Protein AF-0000000087094455 (afdb_homodimer)

pLDDT: mean 86.81, std 10.8, range [32.72, 97.19]

Sequence (330 aa):
MASEQDQFRLVSPAINQEGKLPRKYTDEGQGAKRNLSPPLEWYNVPDGTRTLALVVEDIDAPDPSGPIVPWTCWVVIDIPPTLKGLPEGFSGKEEEAGGYYADIKEGNNDYKVPGWRGPKLPSHGHRFLFRLFALDDELNVGNKEKVLEAIEGHVLAEAELMTKFMASEQDQFRLVSPAINQEGKLPRKYTDEGQGAKRNLSPPLEWYNVPDGTRTLALVVEDIDAPDPSGPIVPWTCWVVIDIPPTLKGLPEGFSGKEEEAGGYYADIKEGNNDYKVPGWRGPKLPSHGHRFLFRLFALDDELNVGNKEKVLEAIEGHVLAEAELMTKF

InterPro domains:
  IPR005247 YbhB/YbcL/LppC-like [TIGR00481] (33-162)
  IPR005247 YbhB/YbcL/LppC-like [cd00865] (9-165)
  IPR008914 Phosphatidylethanolamine-binding protein [PF01161] (20-165)
  IPR036610 PEBP-like superfamily [G3DSA:3.90.280.10] (1-165)
  IPR036610 PEBP-like superfamily [SSF49777] (8-165)

Radius of gyration: 22.02 Å; Cα contacts (8 Å, |Δi|>4): 794; chains: 2; bounding box: 49×68×51 Å

Structure (mmCIF, N/CA/C/O backbone):
data_AF-0000000087094455-model_v1
#
loop_
_entity.id
_entity.type
_entity.pdbx_description
1 polymer 'Uncharacterized protein'
#
loop_
_atom_site.group_PDB
_atom_site.id
_atom_site.type_symbol
_atom_site.label_atom_id
_atom_site.label_alt_id
_atom_site.label_comp_id
_atom_site.label_asym_id
_atom_site.label_entity_id
_atom_site.label_seq_id
_atom_site.pdbx_PDB_ins_code
_atom_site.Cartn_x
_atom_site.Cartn_y
_atom_site.Cartn_z
_atom_site.occupancy
_atom_site.B_iso_or_equiv
_atom_site.auth_seq_id
_atom_site.auth_comp_id
_atom_site.auth_asym_id
_atom_site.auth_atom_id
_atom_site.pdbx_PDB_model_num
ATOM 1 N N . MET A 1 1 ? -10.07 -35.781 7.707 1 32.72 1 MET A N 1
ATOM 2 C CA . MET A 1 1 ? -9.172 -35.375 6.633 1 32.72 1 MET A CA 1
ATOM 3 C C . MET A 1 1 ? -9.938 -34.656 5.531 1 32.72 1 MET A C 1
ATOM 5 O O . MET A 1 1 ? -10.906 -35.188 4.988 1 32.72 1 MET A O 1
ATOM 9 N N . ALA A 1 2 ? -10.078 -33.312 5.578 1 48.75 2 ALA A N 1
ATOM 10 C CA . ALA A 1 2 ? -10.953 -32.719 4.574 1 48.75 2 ALA A CA 1
ATOM 11 C C . ALA A 1 2 ? -10.758 -33.375 3.215 1 48.75 2 ALA A C 1
ATOM 13 O O . ALA A 1 2 ? -9.633 -33.688 2.824 1 48.75 2 ALA A O 1
ATOM 14 N N . SER A 1 3 ? -11.672 -33.938 2.641 1 55.56 3 SER A N 1
ATOM 15 C CA . SER A 1 3 ? -11.57 -34.562 1.322 1 55.56 3 SER A CA 1
ATOM 16 C C . SER A 1 3 ? -10.883 -33.625 0.326 1 55.56 3 SER A C 1
ATOM 18 O O . SER A 1 3 ? -10.875 -32.406 0.511 1 55.56 3 SER A O 1
ATOM 20 N N . GLU A 1 4 ? -9.805 -34.156 -0.487 1 61.28 4 GLU A N 1
ATOM 21 C CA . GLU A 1 4 ? -9.141 -33.406 -1.556 1 61.28 4 GLU A CA 1
ATOM 22 C C . GLU A 1 4 ? -10.078 -32.375 -2.182 1 61.28 4 GLU A C 1
ATOM 24 O O . GLU A 1 4 ? -9.641 -31.297 -2.598 1 61.28 4 GLU A O 1
ATOM 29 N N . GLN A 1 5 ? -11.398 -32.719 -2.086 1 72.06 5 GLN A N 1
ATOM 30 C CA . GLN A 1 5 ? -12.398 -31.859 -2.709 1 72.06 5 GLN A CA 1
ATOM 31 C C . GLN A 1 5 ? -12.664 -30.625 -1.858 1 72.06 5 GLN A C 1
ATOM 33 O O . GLN A 1 5 ? -13.125 -29.594 -2.369 1 72.06 5 GLN A O 1
ATOM 38 N N . ASP A 1 6 ? -12.25 -30.672 -0.708 1 84.44 6 ASP A N 1
ATOM 39 C CA . ASP A 1 6 ? -12.57 -29.578 0.205 1 84.44 6 ASP A CA 1
ATOM 40 C C . ASP A 1 6 ? -11.328 -28.766 0.539 1 84.44 6 ASP A C 1
ATOM 42 O O . ASP A 1 6 ? -11.375 -27.875 1.399 1 84.44 6 ASP A O 1
ATOM 46 N N . GLN A 1 7 ? -10.266 -29.078 -0.228 1 89.44 7 GLN A N 1
ATOM 47 C CA . GLN A 1 7 ? -9.008 -28.391 0.086 1 89.44 7 GLN A CA 1
ATOM 48 C C . GLN A 1 7 ? -8.938 -27.031 -0.584 1 89.44 7 GLN A C 1
ATOM 50 O O . GLN A 1 7 ? -9.375 -26.859 -1.729 1 89.44 7 GLN A O 1
ATOM 55 N N . PHE A 1 8 ? -8.539 -26.047 0.224 1 94.88 8 PHE A N 1
ATOM 56 C CA . PHE A 1 8 ? -8.227 -24.75 -0.364 1 94.88 8 PHE A CA 1
ATOM 57 C C . PHE A 1 8 ? -7.211 -24.906 -1.493 1 94.88 8 PHE A C 1
ATOM 59 O O . PHE A 1 8 ? -6.098 -25.391 -1.277 1 94.88 8 PHE A O 1
ATOM 66 N N . ARG A 1 9 ? -7.652 -24.484 -2.811 1 94.38 9 ARG A N 1
ATOM 67 C CA . ARG A 1 9 ? -6.844 -24.766 -3.992 1 94.38 9 ARG A CA 1
ATOM 68 C C . ARG A 1 9 ? -6.668 -23.516 -4.844 1 94.38 9 ARG A C 1
ATOM 70 O O . ARG A 1 9 ? -7.59 -22.688 -4.957 1 94.38 9 ARG A O 1
ATOM 77 N N . LEU A 1 10 ? -5.496 -23.406 -5.352 1 95.38 10 LEU A N 1
ATOM 78 C CA . LEU A 1 10 ? -5.148 -22.359 -6.312 1 95.38 10 LEU A CA 1
ATOM 79 C C . LEU A 1 10 ? -4.773 -22.969 -7.66 1 95.38 10 LEU A C 1
ATOM 81 O O . LEU A 1 10 ? -3.943 -23.891 -7.723 1 95.38 10 LEU A O 1
ATOM 85 N N . VAL A 1 11 ? -5.441 -22.453 -8.758 1 94.38 11 VAL A N 1
ATOM 86 C CA . VAL A 1 11 ? -5.156 -22.953 -10.102 1 94.38 11 VAL A CA 1
ATOM 87 C C . VAL A 1 11 ? -5.121 -21.781 -11.086 1 94.38 11 VAL A C 1
ATOM 89 O O . VAL A 1 11 ? -5.496 -20.656 -10.742 1 94.38 11 VAL A O 1
ATOM 92 N N . SER A 1 12 ? -4.609 -22.078 -12.227 1 96.12 12 SER A N 1
ATOM 93 C CA . SER A 1 12 ? -4.676 -21.156 -13.352 1 96.12 12 SER A CA 1
ATOM 94 C C . SER A 1 12 ? -5.105 -21.875 -14.625 1 96.12 12 SER A C 1
ATOM 96 O O . SER A 1 12 ? -4.488 -22.859 -15.023 1 96.12 12 SER A O 1
ATOM 98 N N . PRO A 1 13 ? -6.16 -21.375 -15.273 1 94.44 13 PRO A N 1
ATOM 99 C CA . PRO A 1 13 ? -6.609 -22.016 -16.516 1 94.44 13 PRO A CA 1
ATOM 100 C C . PRO A 1 13 ? -5.57 -21.938 -17.625 1 94.44 13 PRO A C 1
ATOM 102 O O . PRO A 1 13 ? -5.641 -22.703 -18.594 1 94.44 13 PRO A O 1
ATOM 105 N N . ALA A 1 14 ? -4.652 -21 -17.516 1 93.56 14 ALA A N 1
ATOM 106 C CA . ALA A 1 14 ? -3.646 -20.828 -18.562 1 93.56 14 ALA A CA 1
ATOM 107 C C . ALA A 1 14 ? -2.459 -21.75 -18.344 1 93.56 14 ALA A C 1
ATOM 109 O O . ALA A 1 14 ? -1.588 -21.875 -19.203 1 93.56 14 ALA A O 1
ATOM 110 N N . ILE A 1 15 ? -2.377 -22.266 -17.156 1 89.38 15 ILE A N 1
ATOM 111 C CA . ILE A 1 15 ? -1.314 -23.203 -16.828 1 89.38 15 ILE A CA 1
ATOM 112 C C . ILE A 1 15 ? -1.853 -24.641 -16.891 1 89.38 15 ILE A C 1
ATOM 114 O O . ILE A 1 15 ? -2.738 -25 -16.125 1 89.38 15 ILE A O 1
ATOM 118 N N . ASN A 1 16 ? -1.414 -25.391 -17.812 1 80.44 16 ASN A N 1
ATOM 119 C CA . ASN A 1 16 ? -1.96 -26.719 -18.062 1 80.44 16 ASN A CA 1
ATOM 120 C C . ASN A 1 16 ? -1.303 -27.766 -17.156 1 80.44 16 ASN A C 1
ATOM 122 O O . ASN A 1 16 ? -0.637 -27.422 -16.188 1 80.44 16 ASN A O 1
ATOM 126 N N . GLN A 1 17 ? -1.522 -29.047 -17.516 1 81.44 17 GLN A N 1
ATOM 127 C CA . GLN A 1 17 ? -1.054 -30.156 -16.703 1 81.44 17 GLN A CA 1
ATOM 128 C C . GLN A 1 17 ? 0.471 -30.219 -16.672 1 81.44 17 GLN A C 1
ATOM 130 O O . GLN A 1 17 ? 1.057 -30.781 -15.75 1 81.44 17 GLN A O 1
ATOM 135 N N . GLU A 1 18 ? 1.037 -29.5 -17.688 1 87.44 18 GLU A N 1
ATOM 136 C CA . GLU A 1 18 ? 2.496 -29.484 -17.734 1 87.44 18 GLU A CA 1
ATOM 137 C C . GLU A 1 18 ? 3.076 -28.438 -16.797 1 87.44 18 GLU A C 1
ATOM 139 O O . GLU A 1 18 ? 4.281 -28.422 -16.547 1 87.44 18 GLU A O 1
ATOM 144 N N . GLY A 1 19 ? 2.277 -27.625 -16.344 1 90.94 19 GLY A N 1
ATOM 145 C CA . GLY A 1 19 ? 2.693 -26.625 -15.367 1 90.94 19 GLY A CA 1
ATOM 146 C C . GLY A 1 19 ? 3.557 -25.531 -15.969 1 90.94 19 GLY A C 1
ATOM 147 O O . GLY A 1 19 ? 4.344 -24.906 -15.258 1 90.94 19 GLY A O 1
ATOM 148 N N . LYS A 1 20 ? 3.461 -25.359 -17.281 1 92.44 20 LYS A N 1
ATOM 149 C CA . LYS A 1 20 ? 4.305 -24.375 -17.953 1 92.44 20 LYS A CA 1
ATOM 150 C C . LYS A 1 20 ? 3.678 -22.984 -17.891 1 92.44 20 LYS A C 1
ATOM 152 O O . LYS A 1 20 ? 2.484 -22.812 -18.156 1 92.44 20 LYS A O 1
ATOM 157 N N . LEU A 1 21 ? 4.477 -22.047 -17.562 1 93.81 21 LEU A N 1
ATOM 158 C CA . LEU A 1 21 ? 4.059 -20.656 -17.609 1 93.81 21 LEU A CA 1
ATOM 159 C C . LEU A 1 21 ? 4.219 -20.078 -19.016 1 93.81 21 LEU A C 1
ATOM 161 O O . LEU A 1 21 ? 5.336 -20.016 -19.531 1 93.81 21 LEU A O 1
ATOM 165 N N . PRO A 1 22 ? 3.164 -19.703 -19.625 1 94 22 PRO A N 1
ATOM 166 C CA . PRO A 1 22 ? 3.27 -19.156 -20.969 1 94 22 PRO A CA 1
ATOM 167 C C . PRO A 1 22 ? 4.141 -17.906 -21.031 1 94 22 PRO A C 1
ATOM 169 O O . PRO A 1 22 ? 4.145 -17.109 -20.094 1 94 22 PRO A O 1
ATOM 172 N N . ARG A 1 23 ? 4.727 -17.703 -22.156 1 93.31 23 ARG A N 1
ATOM 173 C CA . ARG A 1 23 ? 5.672 -16.609 -22.406 1 93.31 23 ARG A CA 1
ATOM 174 C C . ARG A 1 23 ? 5.004 -15.25 -22.234 1 93.31 23 ARG A C 1
ATOM 176 O O . ARG A 1 23 ? 5.633 -14.297 -21.766 1 93.31 23 ARG A O 1
ATOM 183 N N . LYS A 1 24 ? 3.756 -15.125 -22.562 1 94.88 24 LYS A N 1
ATOM 184 C CA . LYS A 1 24 ? 3.045 -13.852 -22.516 1 94.88 24 LYS A CA 1
ATOM 185 C C . LYS A 1 24 ? 2.951 -13.312 -21.094 1 94.88 24 LYS A C 1
ATOM 187 O O . LYS A 1 24 ? 2.676 -12.133 -20.891 1 94.88 24 LYS A O 1
ATOM 192 N N . TYR A 1 25 ? 3.207 -14.141 -20.062 1 95.75 25 TYR A N 1
ATOM 193 C CA . TYR A 1 25 ? 3.145 -13.703 -18.672 1 95.75 25 TYR A CA 1
ATOM 194 C C . TYR A 1 25 ? 4.512 -13.25 -18.172 1 95.75 25 TYR A C 1
ATOM 196 O O . TYR A 1 25 ? 4.699 -13.008 -16.984 1 95.75 25 TYR A O 1
ATOM 204 N N . THR A 1 26 ? 5.488 -13.18 -19.156 1 93.38 26 THR A N 1
ATOM 205 C CA . THR A 1 26 ? 6.832 -12.711 -18.844 1 93.38 26 THR A CA 1
ATOM 206 C C . THR A 1 26 ? 7.246 -11.578 -19.766 1 93.38 26 THR A C 1
ATOM 208 O O . THR A 1 26 ? 6.516 -11.234 -20.703 1 93.38 26 THR A O 1
ATOM 211 N N . ASP A 1 27 ? 8.406 -11.031 -19.469 1 91.81 27 ASP A N 1
ATOM 212 C CA . ASP A 1 27 ? 8.969 -9.969 -20.297 1 91.81 27 ASP A CA 1
ATOM 213 C C . ASP A 1 27 ? 9.383 -10.5 -21.656 1 91.81 27 ASP A C 1
ATOM 215 O O . ASP A 1 27 ? 9.758 -9.727 -22.547 1 91.81 27 ASP A O 1
ATOM 219 N N . GLU A 1 28 ? 9.273 -11.734 -21.781 1 90.75 28 GLU A N 1
ATOM 220 C CA . GLU A 1 28 ? 9.641 -12.336 -23.062 1 90.75 28 GLU A CA 1
ATOM 221 C C . GLU A 1 28 ? 8.445 -12.422 -24 1 90.75 28 GLU A C 1
ATOM 223 O O . GLU A 1 28 ? 8.578 -12.883 -25.141 1 90.75 28 GLU A O 1
ATOM 228 N N . GLY A 1 29 ? 7.344 -12 -23.5 1 92.31 29 GLY A N 1
ATOM 229 C CA . GLY A 1 29 ? 6.191 -11.93 -24.391 1 92.31 29 GLY A CA 1
ATOM 230 C C . GLY A 1 29 ? 6.398 -10.977 -25.547 1 92.31 29 GLY A C 1
ATOM 231 O O . GLY A 1 29 ? 7.426 -10.297 -25.641 1 92.31 29 GLY A O 1
ATOM 232 N N . GLN A 1 30 ? 5.414 -11.008 -26.469 1 90.94 30 GLN A N 1
ATOM 233 C CA . GLN A 1 30 ? 5.547 -10.195 -27.672 1 90.94 30 GLN A CA 1
ATOM 234 C C . GLN A 1 30 ? 4.391 -9.203 -27.797 1 90.94 30 GLN A C 1
ATOM 236 O O . GLN A 1 30 ? 3.236 -9.555 -27.531 1 90.94 30 GLN A O 1
ATOM 241 N N . GLY A 1 31 ? 4.723 -7.973 -28.219 1 89.81 31 GLY A N 1
ATOM 242 C CA . GLY A 1 31 ? 3.715 -6.957 -28.469 1 89.81 31 GLY A CA 1
ATOM 243 C C . GLY A 1 31 ? 2.824 -6.684 -27.281 1 89.81 31 GLY A C 1
ATOM 244 O O . GLY A 1 31 ? 3.316 -6.445 -26.172 1 89.81 31 GLY A O 1
ATOM 245 N N . ALA A 1 32 ? 1.448 -6.77 -27.484 1 88.31 32 ALA A N 1
ATOM 246 C CA . ALA A 1 32 ? 0.462 -6.492 -26.438 1 88.31 32 ALA A CA 1
ATOM 247 C C . ALA A 1 32 ? 0.355 -7.66 -25.469 1 88.31 32 ALA A C 1
ATOM 249 O O . ALA A 1 32 ? -0.253 -7.531 -24.406 1 88.31 32 ALA A O 1
ATOM 250 N N . LYS A 1 33 ? 0.987 -8.711 -25.828 1 90.88 33 LYS A N 1
ATOM 251 C CA . LYS A 1 33 ? 0.959 -9.891 -24.969 1 90.88 33 LYS A CA 1
ATOM 252 C C . LYS A 1 33 ? 2.277 -10.055 -24.219 1 90.88 33 LYS A C 1
ATOM 254 O O . LYS A 1 33 ? 2.994 -11.039 -24.422 1 90.88 33 LYS A O 1
ATOM 259 N N . ARG A 1 34 ? 2.619 -9.023 -23.516 1 92.56 34 ARG A N 1
ATOM 260 C CA . ARG A 1 34 ? 3.844 -8.984 -22.719 1 92.56 34 ARG A CA 1
ATOM 261 C C . ARG A 1 34 ? 3.555 -8.562 -21.281 1 92.56 34 ARG A C 1
ATOM 263 O O . ARG A 1 34 ? 2.799 -7.617 -21.047 1 92.56 34 ARG A O 1
ATOM 270 N N . ASN A 1 35 ? 4.086 -9.375 -20.391 1 93.5 35 ASN A N 1
ATOM 271 C CA . ASN A 1 35 ? 4.027 -9.078 -18.953 1 93.5 35 ASN A CA 1
ATOM 272 C C . ASN A 1 35 ? 2.588 -9.008 -18.453 1 93.5 35 ASN A C 1
ATOM 274 O O . ASN A 1 35 ? 2.27 -8.203 -17.578 1 93.5 35 ASN A O 1
ATOM 278 N N . LEU A 1 36 ? 1.728 -9.82 -19.062 1 94.94 36 LEU A N 1
ATOM 279 C CA . LEU A 1 36 ? 0.375 -9.945 -18.531 1 94.94 36 LEU A CA 1
ATOM 280 C C . LEU A 1 36 ? 0.37 -10.766 -17.25 1 94.94 36 LEU A C 1
ATOM 282 O O . LEU A 1 36 ? 1.075 -11.773 -17.141 1 94.94 36 LEU A O 1
ATOM 286 N N . SER A 1 37 ? -0.41 -10.266 -16.281 1 96.44 37 SER A N 1
ATOM 287 C CA . SER A 1 37 ? -0.592 -11.133 -15.125 1 96.44 37 SER A CA 1
ATOM 288 C C . SER A 1 37 ? -1.429 -12.359 -15.477 1 96.44 37 SER A C 1
ATOM 290 O O . SER A 1 37 ? -2.418 -12.25 -16.203 1 96.44 37 SER A O 1
ATOM 292 N N . PRO A 1 38 ? -0.996 -13.523 -15.023 1 96.19 38 PRO A N 1
ATOM 293 C CA . PRO A 1 38 ? -1.757 -14.734 -15.344 1 96.19 38 PRO A CA 1
ATOM 294 C C . PRO A 1 38 ? -3.133 -14.758 -14.68 1 96.19 38 PRO A C 1
ATOM 296 O O . PRO A 1 38 ? -3.311 -14.195 -13.602 1 96.19 38 PRO A O 1
ATOM 299 N N . PRO A 1 39 ? -4.109 -15.398 -15.406 1 96.62 39 PRO A N 1
ATOM 300 C CA . PRO A 1 39 ? -5.379 -15.641 -14.719 1 96.62 39 PRO A CA 1
ATOM 301 C C . PRO A 1 39 ? -5.25 -16.672 -13.602 1 96.62 39 PRO A C 1
ATOM 303 O O . PRO A 1 39 ? -4.508 -17.656 -13.742 1 96.62 39 PRO A O 1
ATOM 306 N N . LEU A 1 40 ? -5.906 -16.438 -12.508 1 97.19 40 LEU A N 1
ATOM 307 C CA . LEU A 1 40 ? -5.914 -17.344 -11.359 1 97.19 40 LEU A CA 1
ATOM 308 C C . LEU A 1 40 ? -7.34 -17.625 -10.898 1 97.19 40 LEU A C 1
ATOM 310 O O . LEU A 1 40 ? -8.219 -16.766 -11.016 1 97.19 40 LEU A O 1
ATOM 314 N N . GLU A 1 41 ? -7.551 -18.844 -10.391 1 95.81 41 GLU A N 1
ATOM 315 C CA . GLU A 1 41 ? -8.789 -19.281 -9.75 1 95.81 41 GLU A CA 1
ATOM 316 C C . GLU A 1 41 ? -8.516 -20.047 -8.461 1 95.81 41 GLU A C 1
ATOM 318 O O . GLU A 1 41 ? -7.48 -20.703 -8.336 1 95.81 41 GLU A O 1
ATOM 323 N N . TRP A 1 42 ? -9.438 -19.891 -7.594 1 96.56 42 TRP A N 1
ATOM 324 C CA . TRP A 1 42 ? -9.273 -20.656 -6.363 1 96.56 42 TRP A CA 1
ATOM 325 C C . TRP A 1 42 ? -10.609 -21.234 -5.902 1 96.56 42 TRP A C 1
ATOM 327 O O . TRP A 1 42 ? -11.672 -20.734 -6.281 1 96.56 42 TRP A O 1
ATOM 337 N N . TYR A 1 43 ? -10.453 -22.219 -5.062 1 94.5 43 TYR A N 1
ATOM 338 C CA . TYR A 1 43 ? -11.617 -22.984 -4.617 1 94.5 43 TYR A CA 1
ATOM 339 C C . TYR A 1 43 ? -11.523 -23.297 -3.129 1 94.5 43 TYR A C 1
ATOM 341 O O . TYR A 1 43 ? -10.43 -23.344 -2.564 1 94.5 43 TYR A O 1
ATOM 349 N N . ASN A 1 44 ? -12.688 -23.484 -2.527 1 95.69 44 ASN A N 1
ATOM 350 C CA . ASN A 1 44 ? -12.82 -23.969 -1.157 1 95.69 44 ASN A CA 1
ATOM 351 C C . ASN A 1 44 ? -12.133 -23.031 -0.164 1 95.69 44 ASN A C 1
ATOM 353 O O . ASN A 1 44 ? -11.359 -23.484 0.683 1 95.69 44 ASN A O 1
ATOM 357 N N . VAL A 1 45 ? -12.414 -21.797 -0.271 1 95.69 45 VAL A N 1
ATOM 358 C CA . VAL A 1 45 ? -11.953 -20.828 0.71 1 95.69 45 VAL A CA 1
ATOM 359 C C . VAL A 1 45 ? -12.516 -21.172 2.088 1 95.69 45 VAL A C 1
ATOM 361 O O . VAL A 1 45 ? -13.727 -21.344 2.246 1 95.69 45 VAL A O 1
ATOM 364 N N . PRO A 1 46 ? -11.594 -21.297 3.041 1 94.69 46 PRO A N 1
ATOM 365 C CA . PRO A 1 46 ? -12.055 -21.703 4.367 1 94.69 46 PRO A CA 1
ATOM 366 C C . PRO A 1 46 ? -13.07 -20.734 4.965 1 94.69 46 PRO A C 1
ATOM 368 O O . PRO A 1 46 ? -13 -19.531 4.723 1 94.69 46 PRO A O 1
ATOM 371 N N . ASP A 1 47 ? -13.93 -21.266 5.801 1 94.69 47 ASP A N 1
ATOM 372 C CA . ASP A 1 47 ? -14.805 -20.422 6.609 1 94.69 47 ASP A CA 1
ATOM 373 C C . ASP A 1 47 ? -13.992 -19.516 7.531 1 94.69 47 ASP A C 1
ATOM 375 O O . ASP A 1 47 ? -12.969 -19.922 8.078 1 94.69 47 ASP A O 1
ATOM 379 N N . GLY A 1 48 ? -14.523 -18.375 7.707 1 95 48 GLY A N 1
ATOM 380 C CA . GLY A 1 48 ? -13.867 -17.438 8.609 1 95 48 GLY A CA 1
ATOM 381 C C . GLY A 1 48 ? -12.867 -16.547 7.91 1 95 48 GLY A C 1
ATOM 382 O O . GLY A 1 48 ? -12.336 -15.609 8.508 1 95 48 GLY A O 1
ATOM 383 N N . THR A 1 49 ? -12.594 -16.875 6.578 1 94.5 49 THR A N 1
ATOM 384 C CA . THR A 1 49 ? -11.672 -16.031 5.824 1 94.5 49 THR A CA 1
ATOM 385 C C . THR A 1 49 ? -12.227 -14.625 5.668 1 94.5 49 THR A C 1
ATOM 387 O O . THR A 1 49 ? -13.359 -14.445 5.215 1 94.5 49 THR A O 1
ATOM 390 N N . ARG A 1 50 ? -11.406 -13.617 6.023 1 92.56 50 ARG A N 1
ATOM 391 C CA . ARG A 1 50 ? -11.805 -12.219 5.863 1 92.56 50 ARG A CA 1
ATOM 392 C C . ARG A 1 50 ? -11.195 -11.617 4.602 1 92.56 50 ARG A C 1
ATOM 394 O O . ARG A 1 50 ? -11.82 -10.797 3.932 1 92.56 50 ARG A O 1
ATOM 401 N N . THR A 1 51 ? -9.969 -11.984 4.316 1 93.44 51 THR A N 1
ATOM 402 C CA . THR A 1 51 ? -9.312 -11.586 3.076 1 93.44 51 THR A CA 1
ATOM 403 C C . THR A 1 51 ? -8.383 -12.688 2.576 1 93.44 51 THR A C 1
ATOM 405 O O . THR A 1 51 ? -8.07 -13.625 3.314 1 93.44 51 THR A O 1
ATOM 408 N N . LEU A 1 52 ? -8.039 -12.641 1.29 1 94.94 52 LEU A N 1
ATOM 409 C CA . LEU A 1 52 ? -6.961 -13.445 0.724 1 94.94 52 LEU A CA 1
ATOM 410 C C . LEU A 1 52 ? -5.746 -12.578 0.402 1 94.94 52 LEU A C 1
ATOM 412 O O . LEU A 1 52 ? -5.883 -11.375 0.172 1 94.94 52 LEU A O 1
ATOM 416 N N . ALA A 1 53 ? -4.562 -13.156 0.387 1 94.88 53 ALA A N 1
ATOM 417 C CA . ALA A 1 53 ? -3.314 -12.547 -0.061 1 94.88 53 ALA A CA 1
ATOM 418 C C . ALA A 1 53 ? -2.559 -13.469 -1.011 1 94.88 53 ALA A C 1
ATOM 420 O O . ALA A 1 53 ? -2.545 -14.688 -0.823 1 94.88 53 ALA A O 1
ATOM 421 N N . LEU A 1 54 ? -1.95 -12.875 -2.047 1 95.56 54 LEU A N 1
ATOM 422 C CA . LEU A 1 54 ? -1.211 -13.602 -3.076 1 95.56 54 LEU A CA 1
ATOM 423 C C . LEU A 1 54 ? 0.237 -13.133 -3.139 1 95.56 54 LEU A C 1
ATOM 425 O O . LEU A 1 54 ? 0.503 -11.922 -3.121 1 95.56 54 LEU A O 1
ATOM 429 N N . VAL A 1 55 ? 1.177 -14.07 -3.107 1 94.56 55 VAL A N 1
ATOM 430 C CA . VAL A 1 55 ? 2.592 -13.812 -3.346 1 94.56 55 VAL A CA 1
ATOM 431 C C . VAL A 1 55 ? 3.109 -14.734 -4.445 1 94.56 55 VAL A C 1
ATOM 433 O O . VAL A 1 55 ? 2.912 -15.953 -4.391 1 94.56 55 VAL A O 1
ATOM 436 N N . VAL A 1 56 ? 3.75 -14.164 -5.465 1 95.69 56 VAL A N 1
ATOM 437 C CA . VAL A 1 56 ? 4.328 -14.938 -6.555 1 95.69 56 VAL A CA 1
ATOM 438 C C . VAL A 1 56 ? 5.828 -14.656 -6.652 1 95.69 56 VAL A C 1
ATOM 440 O O . VAL A 1 56 ? 6.242 -13.5 -6.711 1 95.69 56 VAL A O 1
ATOM 443 N N . GLU A 1 57 ? 6.625 -15.734 -6.703 1 94.5 57 GLU A N 1
ATOM 444 C CA . GLU A 1 57 ? 8.078 -15.578 -6.766 1 94.5 57 GLU A CA 1
ATOM 445 C C . GLU A 1 57 ? 8.688 -16.5 -7.82 1 94.5 57 GLU A C 1
ATOM 447 O O . GLU A 1 57 ? 8.234 -17.625 -8.008 1 94.5 57 GLU A O 1
ATOM 452 N N . ASP A 1 58 ? 9.641 -15.945 -8.547 1 92.88 58 ASP A N 1
ATOM 453 C CA . ASP A 1 58 ? 10.641 -16.812 -9.18 1 92.88 58 ASP A CA 1
ATOM 454 C C . ASP A 1 58 ? 11.625 -17.344 -8.141 1 92.88 58 ASP A C 1
ATOM 456 O O . ASP A 1 58 ? 12.508 -16.625 -7.68 1 92.88 58 ASP A O 1
ATOM 460 N N . ILE A 1 59 ? 11.484 -18.625 -7.75 1 90.19 59 ILE A N 1
ATOM 461 C CA . ILE A 1 59 ? 12.227 -19.141 -6.605 1 90.19 59 ILE A CA 1
ATOM 462 C C . ILE A 1 59 ? 13.578 -19.688 -7.062 1 90.19 59 ILE A C 1
ATOM 464 O O . ILE A 1 59 ? 14.359 -20.188 -6.254 1 90.19 59 ILE A O 1
ATOM 468 N N . ASP A 1 60 ? 13.859 -19.5 -8.375 1 88.5 60 ASP A N 1
ATOM 469 C CA . ASP A 1 60 ? 15.141 -19.969 -8.898 1 88.5 60 ASP A CA 1
ATOM 470 C C . ASP A 1 60 ? 16.016 -18.781 -9.328 1 88.5 60 ASP A C 1
ATOM 472 O O . ASP A 1 60 ? 17.078 -18.984 -9.922 1 88.5 60 ASP A O 1
ATOM 476 N N . ALA A 1 61 ? 15.523 -17.641 -9.109 1 86 61 ALA A N 1
ATOM 477 C CA . ALA A 1 61 ? 16.312 -16.453 -9.461 1 86 61 ALA A CA 1
ATOM 478 C C . ALA A 1 61 ? 17.562 -16.359 -8.602 1 86 61 ALA A C 1
ATOM 480 O O . ALA A 1 61 ? 17.562 -16.781 -7.441 1 86 61 ALA A O 1
ATOM 481 N N . PRO A 1 62 ? 18.453 -15.672 -9.008 1 76.81 62 PRO A N 1
ATOM 482 C CA . PRO A 1 62 ? 18.656 -15.023 -10.305 1 76.81 62 PRO A CA 1
ATOM 483 C C . PRO A 1 62 ? 19.172 -15.992 -11.375 1 76.81 62 PRO A C 1
ATOM 485 O O . PRO A 1 62 ? 19.109 -15.68 -12.57 1 76.81 62 PRO A O 1
ATOM 488 N N . ASP A 1 63 ? 19.078 -17.188 -11.305 1 68.88 63 ASP A N 1
ATOM 489 C CA . ASP A 1 63 ? 19.656 -18.234 -12.141 1 68.88 63 ASP A CA 1
ATOM 490 C C . ASP A 1 63 ? 21.156 -18.328 -11.938 1 68.88 63 ASP A C 1
ATOM 492 O O . ASP A 1 63 ? 21.719 -17.672 -11.055 1 68.88 63 ASP A O 1
ATOM 496 N N . PRO A 1 64 ? 22.078 -17.891 -12.961 1 65.62 64 PRO A N 1
ATOM 497 C CA . PRO A 1 64 ? 23.297 -18.672 -13.078 1 65.62 64 PRO A CA 1
ATOM 498 C C . PRO A 1 64 ? 23.938 -18.984 -11.727 1 65.62 64 PRO A C 1
ATOM 500 O O . PRO A 1 64 ? 23.281 -19.547 -10.844 1 65.62 64 PRO A O 1
ATOM 503 N N . SER A 1 65 ? 25.125 -18.953 -11.648 1 63.91 65 SER A N 1
ATOM 504 C CA . SER A 1 65 ? 26.125 -19.469 -10.703 1 63.91 65 SER A CA 1
ATOM 505 C C . SER A 1 65 ? 26.031 -18.75 -9.359 1 63.91 65 SER A C 1
ATOM 507 O O . SER A 1 65 ? 26.781 -19.047 -8.43 1 63.91 65 SER A O 1
ATOM 509 N N . GLY A 1 66 ? 24.859 -17.953 -9.258 1 65.56 66 GLY A N 1
ATOM 510 C CA . GLY A 1 66 ? 24.922 -17.234 -7.996 1 65.56 66 GLY A CA 1
ATOM 511 C C . GLY A 1 66 ? 23.938 -17.734 -6.965 1 65.56 66 GLY A C 1
ATOM 512 O O . GLY A 1 66 ? 23.156 -18.656 -7.234 1 65.56 66 GLY A O 1
ATOM 513 N N . PRO A 1 67 ? 24.078 -17.359 -5.73 1 78.5 67 PRO A N 1
ATOM 514 C CA . PRO A 1 67 ? 23.156 -17.75 -4.66 1 78.5 67 PRO A CA 1
ATOM 515 C C . PRO A 1 67 ? 21.703 -17.438 -4.98 1 78.5 67 PRO A C 1
ATOM 517 O O . PRO A 1 67 ? 21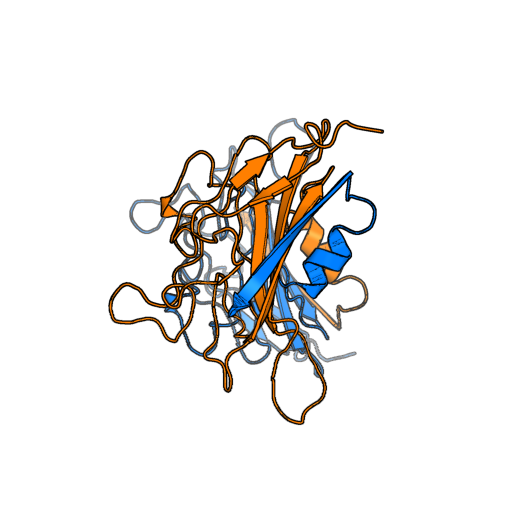.406 -16.391 -5.57 1 78.5 67 PRO A O 1
ATOM 520 N N . ILE A 1 68 ? 20.891 -18.375 -4.711 1 79.81 68 ILE A N 1
ATOM 521 C CA . ILE A 1 68 ? 19.469 -18.266 -4.973 1 79.81 68 ILE A CA 1
ATOM 522 C C . ILE A 1 68 ? 18.859 -17.203 -4.066 1 79.81 68 ILE A C 1
ATOM 524 O O . ILE A 1 68 ? 19.031 -17.234 -2.846 1 79.81 68 ILE A O 1
ATOM 528 N N . VAL A 1 69 ? 18.203 -16.156 -4.641 1 82.88 69 VAL A N 1
ATOM 529 C CA . VAL A 1 69 ? 17.391 -15.125 -3.99 1 82.88 69 VAL A CA 1
ATOM 530 C C . VAL A 1 69 ? 16.062 -14.984 -4.707 1 82.88 69 VAL A C 1
ATOM 532 O O . VAL A 1 69 ? 15.969 -14.359 -5.77 1 82.88 69 VAL A O 1
ATOM 535 N N . PRO A 1 70 ? 15.086 -15.602 -4.152 1 89.56 70 PRO A N 1
ATOM 536 C CA . PRO A 1 70 ? 13.797 -15.547 -4.848 1 89.56 70 PRO A CA 1
ATOM 537 C C . PRO A 1 70 ? 13.414 -14.125 -5.254 1 89.56 70 PRO A C 1
ATOM 539 O O . PRO A 1 70 ? 13.641 -13.18 -4.5 1 89.56 70 PRO A O 1
ATOM 542 N N . TRP A 1 71 ? 12.898 -14.062 -6.461 1 90.44 71 TRP A N 1
ATOM 543 C CA . TRP A 1 71 ? 12.5 -12.789 -7.051 1 90.44 71 TRP A CA 1
ATOM 544 C C . TRP A 1 71 ? 10.984 -12.602 -6.961 1 90.44 71 TRP A C 1
ATOM 546 O O . TRP A 1 71 ? 10.227 -13.398 -7.516 1 90.44 71 TRP A O 1
ATOM 556 N N . THR A 1 72 ? 10.539 -11.539 -6.254 1 94.19 72 THR A N 1
ATOM 557 C CA . THR A 1 72 ? 9.117 -11.281 -6.09 1 94.19 72 THR A CA 1
ATOM 558 C C . THR A 1 72 ? 8.523 -10.711 -7.375 1 94.19 72 THR A C 1
ATOM 560 O O . THR A 1 72 ? 8.945 -9.656 -7.852 1 94.19 72 THR A O 1
ATOM 563 N N . CYS A 1 73 ? 7.5 -11.438 -7.898 1 95.88 73 CYS A N 1
ATOM 564 C CA . CYS A 1 73 ? 6.867 -11.039 -9.156 1 95.88 73 CYS A CA 1
ATOM 565 C C . CYS A 1 73 ? 5.566 -10.297 -8.898 1 95.88 73 CYS A C 1
ATOM 567 O O . CYS A 1 73 ? 5.164 -9.445 -9.695 1 95.88 73 CYS A O 1
ATOM 569 N N . TRP A 1 74 ? 4.941 -10.68 -7.77 1 95.31 74 TRP A N 1
ATOM 570 C CA . TRP A 1 74 ? 3.617 -10.125 -7.504 1 95.31 74 TRP A CA 1
ATOM 571 C C . TRP A 1 74 ? 3.271 -10.219 -6.023 1 95.31 74 TRP A C 1
ATOM 573 O O . TRP A 1 74 ? 3.594 -11.219 -5.367 1 95.31 74 TRP A O 1
ATOM 583 N N . VAL A 1 75 ? 2.691 -9.211 -5.488 1 93.44 75 VAL A N 1
ATOM 584 C CA . VAL A 1 75 ? 2.08 -9.195 -4.16 1 93.44 75 VAL A CA 1
ATOM 585 C C . VAL A 1 75 ? 0.699 -8.547 -4.238 1 93.44 75 VAL A C 1
ATOM 587 O O . VAL A 1 75 ? 0.559 -7.422 -4.719 1 93.44 75 VAL A O 1
ATOM 590 N N . VAL A 1 76 ? -0.337 -9.297 -3.869 1 91.38 76 VAL A N 1
ATOM 591 C CA . VAL A 1 76 ? -1.703 -8.781 -3.85 1 91.38 76 VAL A CA 1
ATOM 592 C C . VAL A 1 76 ? -2.332 -9.047 -2.482 1 91.38 76 VAL A C 1
ATOM 594 O O . VAL A 1 76 ? -2.236 -10.148 -1.95 1 91.38 76 VAL A O 1
ATOM 597 N N . ILE A 1 77 ? -2.912 -7.977 -1.903 1 89.81 77 ILE A N 1
ATOM 598 C CA . ILE A 1 77 ? -3.498 -8.133 -0.576 1 89.81 77 ILE A CA 1
ATOM 599 C C . ILE A 1 77 ? -4.941 -7.629 -0.588 1 89.81 77 ILE A C 1
ATOM 601 O O . ILE A 1 77 ? -5.383 -7.016 -1.562 1 89.81 77 ILE A O 1
ATOM 605 N N . ASP A 1 78 ? -5.699 -8.023 0.475 1 88.31 78 ASP A N 1
ATOM 606 C CA . ASP A 1 78 ? -7.066 -7.582 0.73 1 88.31 78 ASP A CA 1
ATOM 607 C C . ASP A 1 78 ? -8 -8.023 -0.39 1 88.31 78 ASP A C 1
ATOM 609 O O . ASP A 1 78 ? -8.898 -7.27 -0.791 1 88.31 78 ASP A O 1
ATOM 613 N N . ILE A 1 79 ? -7.727 -9.188 -0.983 1 90.44 79 ILE A N 1
ATOM 614 C CA . ILE A 1 79 ? -8.648 -9.82 -1.918 1 90.44 79 ILE A CA 1
ATOM 615 C C . ILE A 1 79 ? -9.906 -10.281 -1.176 1 90.44 79 ILE A C 1
ATOM 617 O O . ILE A 1 79 ? -9.82 -11.055 -0.218 1 90.44 79 ILE A O 1
ATOM 621 N N . PRO A 1 80 ? -11.008 -9.812 -1.604 1 91.44 80 PRO A N 1
ATOM 622 C CA . PRO A 1 80 ? -12.219 -10.297 -0.948 1 91.44 80 PRO A CA 1
ATOM 623 C C . PRO A 1 80 ? -12.375 -11.812 -1.042 1 91.44 80 PRO A C 1
ATOM 625 O O . PRO A 1 80 ? -12.141 -12.398 -2.105 1 91.44 80 PRO A O 1
ATOM 628 N N . PRO A 1 81 ? -12.781 -12.461 0.055 1 93.06 81 PRO A N 1
ATOM 629 C CA . PRO A 1 81 ? -12.859 -13.922 0.048 1 93.06 81 PRO A CA 1
ATOM 630 C C . PRO A 1 81 ? -13.977 -14.453 -0.846 1 93.06 81 PRO A C 1
ATOM 632 O O . PRO A 1 81 ? -14.039 -15.656 -1.125 1 93.06 81 PRO A O 1
ATOM 635 N N . THR A 1 82 ? -14.883 -13.594 -1.29 1 93.5 82 THR A N 1
ATOM 636 C CA . THR A 1 82 ? -16 -13.992 -2.137 1 93.5 82 THR A CA 1
ATOM 637 C C . THR A 1 82 ? -15.57 -14.094 -3.598 1 93.5 82 THR A C 1
ATOM 639 O O . THR A 1 82 ? -16.281 -14.664 -4.426 1 93.5 82 THR A O 1
ATOM 642 N N . LEU A 1 83 ? -14.461 -13.484 -3.914 1 93.25 83 LEU A N 1
ATOM 643 C CA . LEU A 1 83 ? -13.945 -13.602 -5.273 1 93.25 83 LEU A CA 1
ATOM 644 C C . LEU A 1 83 ? -13.453 -15.016 -5.551 1 93.25 83 LEU A C 1
ATOM 646 O O . LEU A 1 83 ? -12.867 -15.656 -4.676 1 93.25 83 LEU A O 1
ATOM 650 N N . LYS A 1 84 ? -13.516 -15.367 -6.828 1 94.69 84 LYS A N 1
ATOM 651 C CA . LYS A 1 84 ? -13.141 -16.734 -7.176 1 94.69 84 LYS A CA 1
ATOM 652 C C . LYS A 1 84 ? -11.859 -16.75 -8.008 1 94.69 84 LYS A C 1
ATOM 654 O O . LYS A 1 84 ? -11.375 -17.828 -8.375 1 94.69 84 LYS A O 1
ATOM 659 N N . GLY A 1 85 ? -11.398 -15.594 -8.305 1 95.69 85 GLY A N 1
ATOM 660 C CA . GLY A 1 85 ? -10.188 -15.523 -9.102 1 95.69 85 GLY A CA 1
ATOM 661 C C . GLY A 1 85 ? -9.836 -14.117 -9.539 1 95.69 85 GLY A C 1
ATOM 662 O O . GLY A 1 85 ? -10.539 -13.164 -9.195 1 95.69 85 GLY A O 1
ATOM 663 N N . LEU A 1 86 ? -8.719 -13.992 -10.18 1 95 86 LEU A N 1
ATOM 664 C CA . LEU A 1 86 ? -8.266 -12.789 -10.875 1 95 86 LEU A CA 1
ATOM 665 C C . LEU A 1 86 ? -8.164 -13.039 -12.375 1 95 86 LEU A C 1
ATOM 667 O O . LEU A 1 86 ? -7.543 -14.008 -12.805 1 95 86 LEU A O 1
ATOM 671 N N . PRO A 1 87 ? -8.797 -12.18 -13.18 1 94.38 87 PRO A N 1
ATOM 672 C CA . PRO A 1 87 ? -8.727 -12.391 -14.633 1 94.38 87 PRO A CA 1
ATOM 673 C C . PRO A 1 87 ? -7.336 -12.102 -15.203 1 94.38 87 PRO A C 1
ATOM 675 O O . PRO A 1 87 ? -6.523 -11.43 -14.555 1 94.38 87 PRO A O 1
ATOM 678 N N . GLU A 1 88 ? -7.098 -12.688 -16.406 1 95.38 88 GLU A N 1
ATOM 679 C CA . GLU A 1 88 ? -5.863 -12.375 -17.125 1 95.38 88 GLU A CA 1
ATOM 680 C C . GLU A 1 88 ? -5.711 -10.867 -17.328 1 95.38 88 GLU A C 1
ATOM 682 O O . GLU A 1 88 ? -6.656 -10.188 -17.734 1 95.38 88 GLU A O 1
ATOM 687 N N . GLY A 1 89 ? -4.535 -10.375 -16.969 1 94.12 89 GLY A N 1
ATOM 688 C CA . GLY A 1 89 ? -4.27 -8.961 -17.172 1 94.12 89 GLY A CA 1
ATOM 689 C C . GLY A 1 89 ? -4.859 -8.086 -16.078 1 94.12 89 GLY A C 1
ATOM 690 O O . GLY A 1 89 ? -4.996 -6.875 -16.25 1 94.12 89 GLY A O 1
ATOM 691 N N . PHE A 1 90 ? -5.188 -8.633 -15.008 1 92.94 90 PHE A N 1
ATOM 692 C CA . PHE A 1 90 ? -5.758 -7.895 -13.891 1 92.94 90 PHE A CA 1
ATOM 693 C C . PHE A 1 90 ? -4.801 -6.809 -13.414 1 92.94 90 PHE A C 1
ATOM 695 O O . PHE A 1 90 ? -5.223 -5.699 -13.086 1 92.94 90 PHE A O 1
ATOM 702 N N . SER A 1 91 ? -3.551 -7.18 -13.266 1 92.88 91 SER A N 1
ATOM 703 C CA . SER A 1 91 ? -2.562 -6.285 -12.664 1 92.88 91 SER A CA 1
ATOM 704 C C . SER A 1 91 ? -2.578 -4.918 -13.344 1 92.88 91 SER A C 1
ATOM 706 O O . SER A 1 91 ? -2.623 -4.824 -14.57 1 92.88 91 SER A O 1
ATOM 708 N N . GLY A 1 92 ? -2.492 -3.875 -12.492 1 84.31 92 GLY A N 1
ATOM 709 C CA . GLY A 1 92 ? -2.465 -2.502 -12.977 1 84.31 92 GLY A CA 1
ATOM 710 C C . GLY A 1 92 ? -3.846 -1.945 -13.266 1 84.31 92 GLY A C 1
ATOM 711 O O . GLY A 1 92 ? -3.982 -0.785 -13.664 1 84.31 92 GLY A O 1
ATOM 712 N N . LYS A 1 93 ? -4.887 -2.658 -13.07 1 78.81 93 LYS A N 1
ATOM 713 C CA . LYS A 1 93 ? -6.23 -2.217 -13.43 1 78.81 93 LYS A CA 1
ATOM 714 C C . LYS A 1 93 ? -7.156 -2.23 -12.211 1 78.81 93 LYS A C 1
ATOM 716 O O . LYS A 1 93 ? -8.375 -2.301 -12.359 1 78.81 93 LYS A O 1
ATOM 721 N N . GLU A 1 94 ? -6.598 -2.309 -11.023 1 69.06 94 GLU A N 1
ATOM 722 C CA . GLU A 1 94 ? -7.406 -2.418 -9.812 1 69.06 94 GLU A CA 1
ATOM 723 C C . GLU A 1 94 ? -8.398 -1.263 -9.695 1 69.06 94 GLU A C 1
ATOM 725 O O . GLU A 1 94 ? -9.531 -1.449 -9.25 1 69.06 94 GLU A O 1
ATOM 730 N N . GLU A 1 95 ? -7.969 -0.057 -10.102 1 62.38 95 GLU A N 1
ATOM 731 C CA . GLU A 1 95 ? -8.828 1.115 -9.969 1 62.38 95 GLU A CA 1
ATOM 732 C C . GLU A 1 95 ? -9.984 1.062 -10.961 1 62.38 95 GLU A C 1
ATOM 734 O O . GLU A 1 95 ? -11.078 1.551 -10.672 1 62.38 95 GLU A O 1
ATOM 739 N N . GLU A 1 96 ? -9.711 0.531 -12.07 1 62.59 96 GLU A N 1
ATOM 740 C CA . GLU A 1 96 ? -10.719 0.465 -13.125 1 62.59 96 GLU A CA 1
ATOM 741 C C . GLU A 1 96 ? -11.719 -0.661 -12.859 1 62.59 96 GLU A C 1
ATOM 743 O O . GLU A 1 96 ? -12.852 -0.614 -13.336 1 62.59 96 GLU A O 1
ATOM 748 N N . ALA A 1 97 ? -11.227 -1.736 -12.227 1 59.25 97 ALA A N 1
ATOM 749 C CA . ALA A 1 97 ? -12.062 -2.926 -12.078 1 59.25 97 ALA A CA 1
ATOM 750 C C . ALA A 1 97 ? -13.242 -2.656 -11.148 1 59.25 97 ALA A C 1
ATOM 752 O O . ALA A 1 97 ? -14.305 -3.264 -11.297 1 59.25 97 ALA A O 1
ATOM 753 N N . GLY A 1 98 ? -13.164 -1.437 -10.375 1 60.66 98 GLY A N 1
ATOM 754 C CA . GLY A 1 98 ? -14.297 -1.089 -9.539 1 60.66 98 GLY A CA 1
ATOM 755 C C . GLY A 1 98 ? -14.984 -2.299 -8.938 1 60.66 98 GLY A C 1
ATOM 756 O O . GLY A 1 98 ? -14.453 -3.408 -8.969 1 60.66 98 GLY A O 1
ATOM 757 N N . GLY A 1 99 ? -16.047 -2.021 -8.094 1 67.06 99 GLY A N 1
ATOM 758 C CA . GLY A 1 99 ? -16.906 -3.072 -7.562 1 67.06 99 GLY A CA 1
ATOM 759 C C . GLY A 1 99 ? -16.188 -3.973 -6.57 1 67.06 99 GLY A C 1
ATOM 760 O O . GLY A 1 99 ? -15.578 -3.49 -5.613 1 67.06 99 GLY A O 1
ATOM 761 N N . TYR A 1 100 ? -16.172 -5.363 -7.02 1 67.06 100 TYR A N 1
ATOM 762 C CA . TYR A 1 100 ? -15.688 -6.418 -6.141 1 67.06 100 TYR A CA 1
ATOM 763 C C . TYR A 1 100 ? -14.172 -6.32 -5.965 1 67.06 100 TYR A C 1
ATOM 765 O O . TYR A 1 100 ? -13.617 -6.879 -5.02 1 67.06 100 TYR A O 1
ATOM 773 N N . TYR A 1 101 ? -13.461 -5.469 -6.809 1 74.62 101 TYR A N 1
ATOM 774 C CA . TYR A 1 101 ? -12.008 -5.438 -6.781 1 74.62 101 TYR A CA 1
ATOM 775 C C . TYR A 1 101 ? -11.5 -4.18 -6.082 1 74.62 101 TYR A C 1
ATOM 777 O O . TYR A 1 101 ? -10.297 -4 -5.906 1 74.62 101 TYR A O 1
ATOM 785 N N . ALA A 1 102 ? -12.438 -3.35 -5.629 1 72.56 102 ALA A N 1
ATOM 786 C CA . ALA A 1 102 ? -12.109 -2.004 -5.164 1 72.56 102 ALA A CA 1
ATOM 787 C C . ALA A 1 102 ? -11.195 -2.053 -3.947 1 72.56 102 ALA A C 1
ATOM 789 O O . ALA A 1 102 ? -10.352 -1.168 -3.762 1 72.56 102 ALA A O 1
ATOM 790 N N . ASP A 1 103 ? -11.234 -3.195 -3.238 1 76.19 103 ASP A N 1
ATOM 791 C CA . ASP A 1 103 ? -10.484 -3.244 -1.986 1 76.19 103 ASP A CA 1
ATOM 792 C C . ASP A 1 103 ? -9.109 -3.879 -2.193 1 76.19 103 ASP A C 1
ATOM 794 O O . ASP A 1 103 ? -8.258 -3.838 -1.303 1 76.19 103 ASP A O 1
ATOM 798 N N . ILE A 1 104 ? -8.922 -4.387 -3.393 1 85.44 104 ILE A N 1
ATOM 799 C CA . ILE A 1 104 ? -7.691 -5.117 -3.67 1 85.44 104 ILE A CA 1
ATOM 800 C C . ILE A 1 104 ? -6.531 -4.137 -3.83 1 85.44 104 ILE A C 1
ATOM 802 O O . ILE A 1 104 ? -6.684 -3.086 -4.461 1 85.44 104 ILE A O 1
ATOM 806 N N . LYS A 1 105 ? -5.426 -4.492 -3.242 1 84.19 105 LYS A N 1
ATOM 807 C CA . LYS A 1 105 ? -4.219 -3.68 -3.381 1 84.19 105 LYS A CA 1
ATOM 808 C C . LYS A 1 105 ? -3.045 -4.516 -3.883 1 84.19 105 LYS A C 1
ATOM 810 O O . LYS A 1 105 ? -2.85 -5.648 -3.441 1 84.19 105 LYS A O 1
ATOM 815 N N . GLU A 1 106 ? -2.379 -3.926 -4.797 1 87.69 106 GLU A N 1
ATOM 816 C CA . GLU A 1 106 ? -1.132 -4.539 -5.242 1 87.69 106 GLU A CA 1
ATOM 817 C C . GLU A 1 106 ? 0.07 -3.934 -4.523 1 87.69 106 GLU A C 1
ATOM 819 O O . GLU A 1 106 ? 0.177 -2.711 -4.406 1 87.69 106 GLU A O 1
ATOM 824 N N . GLY A 1 107 ? 0.889 -4.809 -3.99 1 84.38 107 GLY A N 1
ATOM 825 C CA . GLY A 1 107 ? 2.148 -4.383 -3.402 1 84.38 107 GLY A CA 1
ATOM 826 C C . GLY A 1 107 ? 3.287 -4.328 -4.402 1 84.38 107 GLY A C 1
ATOM 827 O O . GLY A 1 107 ? 3.09 -4.602 -5.59 1 84.38 107 GLY A O 1
ATOM 828 N N . ASN A 1 108 ? 4.484 -3.979 -3.908 1 83.62 108 ASN A N 1
ATOM 829 C CA . ASN A 1 108 ? 5.648 -3.854 -4.777 1 83.62 108 ASN A CA 1
ATOM 830 C C . ASN A 1 108 ? 6.238 -5.219 -5.121 1 83.62 108 ASN A C 1
ATOM 832 O O . ASN A 1 108 ? 6.355 -6.086 -4.254 1 83.62 108 ASN A O 1
ATOM 836 N N . ASN A 1 109 ? 6.625 -5.355 -6.391 1 88.44 109 ASN A N 1
ATOM 837 C CA . ASN A 1 109 ? 7.512 -6.438 -6.801 1 88.44 109 ASN A CA 1
ATOM 838 C C . ASN A 1 109 ? 8.977 -6.062 -6.613 1 88.44 109 ASN A C 1
ATOM 840 O O . ASN A 1 109 ? 9.289 -5.035 -6.012 1 88.44 109 ASN A O 1
ATOM 844 N N . ASP A 1 110 ? 9.883 -6.91 -7.078 1 88.31 110 ASP A N 1
ATOM 845 C CA . ASP A 1 110 ? 11.289 -6.672 -6.789 1 88.31 110 ASP A CA 1
ATOM 846 C C . ASP A 1 110 ? 11.891 -5.656 -7.758 1 88.31 110 ASP A C 1
ATOM 848 O O . ASP A 1 110 ? 13.047 -5.262 -7.617 1 88.31 110 ASP A O 1
ATOM 852 N N . TYR A 1 111 ? 11.109 -5.094 -8.719 1 83.06 111 TYR A N 1
ATOM 853 C CA . TYR A 1 111 ? 11.477 -3.893 -9.461 1 83.06 111 TYR A CA 1
ATOM 854 C C . TYR A 1 111 ? 11.078 -2.635 -8.695 1 83.06 111 TYR A C 1
ATOM 856 O O . TYR A 1 111 ? 11.25 -1.52 -9.195 1 83.06 111 TYR A O 1
ATOM 864 N N . LYS A 1 112 ? 10.391 -2.863 -7.598 1 77.44 112 LYS A N 1
ATOM 865 C CA . LYS A 1 112 ? 10 -1.798 -6.68 1 77.44 112 LYS A CA 1
ATOM 866 C C . LYS A 1 112 ? 8.852 -0.969 -7.254 1 77.44 112 LYS A C 1
ATOM 868 O O . LYS A 1 112 ? 8.781 0.241 -7.031 1 77.44 112 LYS A O 1
ATOM 873 N N . VAL A 1 113 ? 8.062 -1.587 -8.047 1 78.69 113 VAL A N 1
ATOM 874 C CA . VAL A 1 113 ? 6.82 -0.996 -8.539 1 78.69 113 VAL A CA 1
ATOM 875 C C . VAL A 1 113 ? 5.641 -1.909 -8.195 1 78.69 113 VAL A C 1
ATOM 877 O O . VAL A 1 113 ? 5.812 -3.121 -8.047 1 78.69 113 VAL A O 1
ATOM 880 N N . PRO A 1 114 ? 4.508 -1.352 -8.102 1 82.5 114 PRO A N 1
ATOM 881 C CA . PRO A 1 114 ? 3.354 -2.207 -7.828 1 82.5 114 PRO A CA 1
ATOM 882 C C . PRO A 1 114 ? 2.973 -3.088 -9.016 1 82.5 114 PRO A C 1
ATOM 884 O O . PRO A 1 114 ? 3.16 -2.689 -10.164 1 82.5 114 PRO A O 1
ATOM 887 N N . GLY A 1 115 ? 2.479 -4.285 -8.664 1 90.38 115 GLY A N 1
ATOM 888 C CA . GLY A 1 115 ? 1.87 -5.098 -9.703 1 90.38 115 GLY A CA 1
ATOM 889 C C . GLY A 1 115 ? 2.762 -6.23 -10.18 1 90.38 115 GLY A C 1
ATOM 890 O O . GLY A 1 115 ? 3.852 -6.438 -9.641 1 90.38 115 GLY A O 1
ATOM 891 N N . TRP A 1 116 ? 2.281 -6.957 -11.227 1 94.69 116 TRP A N 1
ATOM 892 C CA . TRP A 1 116 ? 2.922 -8.148 -11.781 1 94.69 116 TRP A CA 1
ATOM 893 C C . TRP A 1 116 ? 4.078 -7.766 -12.695 1 94.69 116 TRP A C 1
ATOM 895 O O . TRP A 1 116 ? 3.943 -6.867 -13.531 1 94.69 116 TRP A O 1
ATOM 905 N N . ARG A 1 117 ? 5.16 -8.469 -12.492 1 92.5 117 ARG A N 1
ATOM 906 C CA . ARG A 1 117 ? 6.25 -8.492 -13.461 1 92.5 117 ARG A CA 1
ATOM 907 C C . ARG A 1 117 ? 6.871 -9.883 -13.555 1 92.5 117 ARG A C 1
ATOM 909 O O . ARG A 1 117 ? 7.367 -10.414 -12.562 1 92.5 117 ARG A O 1
ATOM 916 N N . GLY A 1 118 ? 6.742 -10.523 -14.766 1 92.25 118 GLY A N 1
ATOM 917 C CA . GLY A 1 118 ? 7.496 -11.727 -15.07 1 92.25 118 GLY A CA 1
ATOM 918 C C . GLY A 1 118 ? 8.82 -11.445 -15.75 1 92.25 118 GLY A C 1
ATOM 919 O O . GLY A 1 118 ? 8.859 -11.078 -16.922 1 92.25 118 GLY A O 1
ATOM 920 N N . PRO A 1 119 ? 9.859 -11.594 -15.031 1 85.31 119 PRO A N 1
ATOM 921 C CA . PRO A 1 119 ? 11.141 -11.141 -15.57 1 85.31 119 PRO A CA 1
ATOM 922 C C . PRO A 1 119 ? 11.609 -11.977 -16.766 1 85.31 119 PRO A C 1
ATOM 924 O O . PRO A 1 119 ? 11.148 -13.109 -16.938 1 85.31 119 PRO A O 1
ATOM 927 N N . LYS A 1 120 ? 12.453 -11.227 -17.531 1 84.25 120 LYS A N 1
ATOM 928 C CA . LYS A 1 120 ? 13.211 -12 -18.516 1 84.25 120 LYS A CA 1
ATOM 929 C C . LYS A 1 120 ? 14.25 -12.883 -1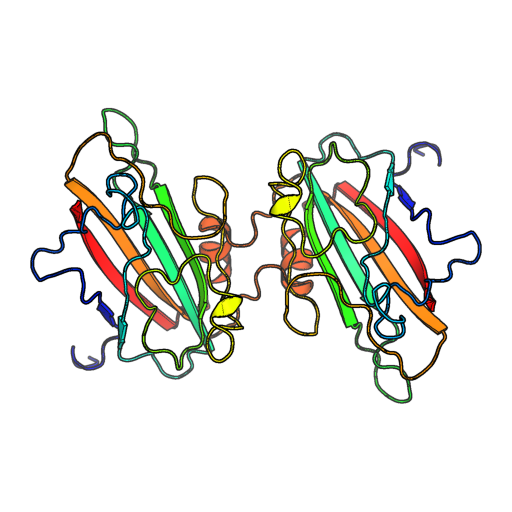7.844 1 84.25 120 LYS A C 1
ATOM 931 O O . LYS A 1 120 ? 15.031 -12.414 -17.016 1 84.25 120 LYS A O 1
ATOM 936 N N . LEU A 1 121 ? 14.219 -14.094 -18.188 1 82.38 121 LEU A N 1
ATOM 937 C CA . LEU A 1 121 ? 15.094 -15.039 -17.5 1 82.38 121 LEU A CA 1
ATOM 938 C C . LEU A 1 121 ? 16.344 -15.328 -18.344 1 82.38 121 LEU A C 1
ATOM 940 O O . LEU A 1 121 ? 16.266 -15.406 -19.562 1 82.38 121 LEU A O 1
ATOM 944 N N . PRO A 1 122 ? 17.422 -15.375 -17.656 1 79.94 122 PRO A N 1
ATOM 945 C CA . PRO A 1 122 ? 18.625 -15.758 -18.375 1 79.94 122 PRO A CA 1
ATOM 946 C C . PRO A 1 122 ? 18.547 -17.172 -18.969 1 79.94 122 PRO A C 1
ATOM 948 O O . PRO A 1 122 ? 19.125 -17.422 -20.031 1 79.94 122 PRO A O 1
ATOM 951 N N . SER A 1 123 ? 17.906 -18.047 -18.312 1 81.81 123 SER A N 1
ATOM 952 C CA . SER A 1 123 ? 17.672 -19.406 -18.781 1 81.81 123 SER A CA 1
ATOM 953 C C . SER A 1 123 ? 16.234 -19.844 -18.531 1 81.81 123 SER A C 1
ATOM 955 O O . SER A 1 123 ? 15.531 -19.25 -17.719 1 81.81 123 SER A O 1
ATOM 957 N N . HIS A 1 124 ? 15.867 -20.844 -19.281 1 85.12 124 HIS A N 1
ATOM 958 C CA . HIS A 1 124 ? 14.531 -21.391 -19.109 1 85.12 124 HIS A CA 1
ATOM 959 C C . HIS A 1 124 ? 14.531 -22.484 -18.047 1 85.12 124 HIS A C 1
ATOM 961 O O . HIS A 1 124 ? 15.586 -23.016 -17.688 1 85.12 124 HIS A O 1
ATOM 967 N N . GLY A 1 125 ? 13.359 -22.641 -17.438 1 88.12 125 GLY A N 1
ATOM 968 C CA . GLY A 1 125 ? 13.219 -23.688 -16.453 1 88.12 125 GLY A CA 1
ATOM 969 C C . GLY A 1 125 ? 12.961 -23.156 -15.055 1 88.12 125 GLY A C 1
ATOM 970 O O . GLY A 1 125 ? 12.797 -23.938 -14.109 1 88.12 125 GLY A O 1
ATOM 971 N N . HIS A 1 126 ? 12.891 -21.906 -14.867 1 91.56 126 HIS A N 1
ATOM 972 C CA . HIS A 1 126 ? 12.656 -21.328 -13.547 1 91.56 126 HIS A CA 1
ATOM 973 C C . HIS A 1 126 ? 11.297 -21.75 -13 1 91.56 126 HIS A C 1
ATOM 975 O O . HIS A 1 126 ? 10.305 -21.766 -13.734 1 91.56 126 HIS A O 1
ATOM 981 N N . ARG A 1 127 ? 11.352 -22.062 -11.758 1 91 127 ARG A N 1
ATOM 982 C CA . ARG A 1 127 ? 10.102 -22.328 -11.062 1 91 127 ARG A CA 1
ATOM 983 C C . ARG A 1 127 ? 9.5 -21.047 -10.516 1 91 127 ARG A C 1
ATOM 985 O O . ARG A 1 127 ? 10.188 -20.234 -9.891 1 91 127 ARG A O 1
ATOM 992 N N . PHE A 1 128 ? 8.227 -20.828 -10.852 1 93.81 128 PHE A N 1
ATOM 993 C CA . PHE A 1 128 ? 7.418 -19.766 -10.273 1 93.81 128 PHE A CA 1
ATOM 994 C C . PHE A 1 128 ? 6.426 -20.328 -9.258 1 93.81 128 PHE A C 1
ATOM 996 O O . PHE A 1 128 ? 5.609 -21.188 -9.594 1 93.81 128 PHE A O 1
ATOM 1003 N N . LEU A 1 129 ? 6.562 -19.828 -8.086 1 94.06 129 LEU A N 1
ATOM 1004 C CA . LEU A 1 129 ? 5.695 -20.297 -7.012 1 94.06 129 LEU A CA 1
ATOM 1005 C C . LEU A 1 129 ? 4.637 -19.25 -6.676 1 94.06 129 LEU A C 1
ATOM 1007 O O . LEU A 1 129 ? 4.969 -18.125 -6.293 1 94.06 129 LEU A O 1
ATOM 1011 N N . PHE A 1 130 ? 3.33 -19.625 -6.906 1 95.75 130 PHE A N 1
ATOM 1012 C CA . PHE A 1 130 ? 2.178 -18.844 -6.473 1 95.75 130 PHE A CA 1
ATOM 1013 C C . PHE A 1 130 ? 1.674 -19.328 -5.121 1 95.75 130 PHE A C 1
ATOM 1015 O O . PHE A 1 130 ? 1.378 -20.516 -4.953 1 95.75 130 PHE A O 1
ATOM 1022 N N . ARG A 1 131 ? 1.628 -18.406 -4.172 1 96.12 131 ARG A N 1
ATOM 1023 C CA . ARG A 1 131 ? 1.073 -18.734 -2.861 1 96.12 131 ARG A CA 1
ATOM 1024 C C . ARG A 1 131 ? -0.115 -17.828 -2.533 1 96.12 131 ARG A C 1
ATOM 1026 O O . ARG A 1 131 ? 0.001 -16.609 -2.559 1 96.12 131 ARG A O 1
ATOM 1033 N N . LEU A 1 132 ? -1.239 -18.5 -2.291 1 96.25 132 LEU A N 1
ATOM 1034 C CA . LEU A 1 132 ? -2.463 -17.812 -1.881 1 96.25 132 LEU A CA 1
ATOM 1035 C C . LEU A 1 132 ? -2.793 -18.125 -0.424 1 96.25 132 LEU A C 1
ATOM 1037 O O . LEU A 1 132 ? -2.867 -19.297 -0.034 1 96.25 132 LEU A O 1
ATOM 1041 N N . PHE A 1 133 ? -2.969 -17.109 0.349 1 94.25 133 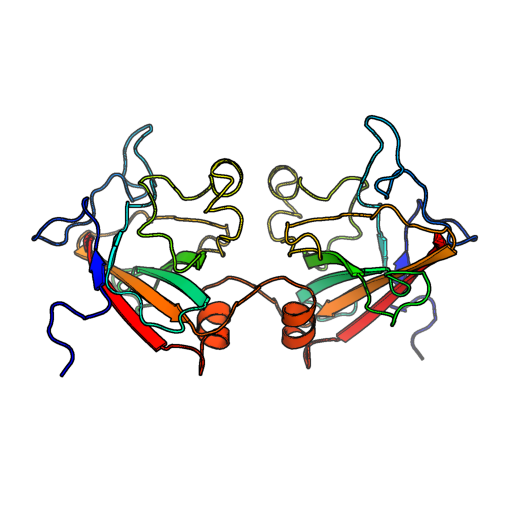PHE A N 1
ATOM 1042 C CA . PHE A 1 133 ? -3.248 -17.234 1.773 1 94.25 133 PHE A CA 1
ATOM 1043 C C . PHE A 1 133 ? -4.68 -16.812 2.088 1 94.25 133 PHE A C 1
ATOM 1045 O O . PHE A 1 133 ? -5.117 -15.742 1.677 1 94.25 133 PHE A O 1
ATOM 1052 N N . ALA A 1 134 ? -5.414 -17.688 2.766 1 96.19 134 ALA A N 1
ATOM 1053 C CA . ALA A 1 134 ? -6.676 -17.312 3.396 1 96.19 134 ALA A CA 1
ATOM 1054 C C . ALA A 1 134 ? -6.441 -16.766 4.801 1 96.19 134 ALA A C 1
ATOM 1056 O O . ALA A 1 134 ? -5.848 -17.438 5.648 1 96.19 134 ALA A O 1
ATOM 1057 N N . LEU A 1 135 ? -6.902 -15.547 5.039 1 93.38 135 LEU A N 1
ATOM 1058 C CA . LEU A 1 135 ? -6.539 -14.852 6.27 1 93.38 135 LEU A CA 1
ATOM 1059 C C . LEU A 1 135 ? -7.777 -14.531 7.102 1 93.38 135 LEU A C 1
ATOM 1061 O O . LEU A 1 135 ? -8.82 -14.164 6.555 1 93.38 135 LEU A O 1
ATOM 1065 N N . ASP A 1 136 ? -7.68 -14.594 8.422 1 93.44 136 ASP A N 1
ATOM 1066 C CA . ASP A 1 136 ? -8.773 -14.234 9.32 1 93.44 136 ASP A CA 1
ATOM 1067 C C . ASP A 1 136 ? -8.711 -12.75 9.688 1 93.44 136 ASP A C 1
ATOM 1069 O O . ASP A 1 136 ? -9.258 -12.344 10.711 1 93.44 136 ASP A O 1
ATOM 1073 N N . ASP A 1 137 ? -7.918 -11.977 8.836 1 85.12 137 ASP A N 1
ATOM 1074 C CA . ASP A 1 137 ? -7.723 -10.547 9.086 1 85.12 137 ASP A CA 1
ATOM 1075 C C . ASP A 1 137 ? -7.59 -9.781 7.77 1 85.12 137 ASP A C 1
ATOM 1077 O O . ASP A 1 137 ? -7.398 -10.375 6.711 1 85.12 137 ASP A O 1
ATOM 1081 N N . GLU A 1 138 ? -7.812 -8.445 7.949 1 83.5 138 GLU A N 1
ATOM 1082 C CA . GLU A 1 138 ? -7.465 -7.527 6.871 1 83.5 138 GLU A CA 1
ATOM 1083 C C . GLU A 1 138 ? -6.066 -6.945 7.07 1 83.5 138 GLU A C 1
ATOM 1085 O O . GLU A 1 138 ? -5.676 -6.633 8.195 1 83.5 138 GLU A O 1
ATOM 1090 N N . LEU A 1 139 ? -5.316 -6.973 6.023 1 77.25 139 LEU A N 1
ATOM 1091 C CA . LEU A 1 139 ? -3.947 -6.496 6.191 1 77.25 139 LEU A CA 1
ATOM 1092 C C . LEU A 1 139 ? -3.902 -4.973 6.215 1 77.25 139 LEU A C 1
ATOM 1094 O O . LEU A 1 139 ? -3.133 -4.383 6.973 1 77.25 139 LEU A O 1
ATOM 1098 N N . ASN A 1 140 ? -4.797 -4.316 5.496 1 69.62 140 ASN A N 1
ATOM 1099 C CA . ASN A 1 140 ? -4.914 -2.865 5.453 1 69.62 140 ASN A CA 1
ATOM 1100 C C . ASN A 1 140 ? -3.545 -2.193 5.426 1 69.62 140 ASN A C 1
ATOM 1102 O O . ASN A 1 140 ? -3.297 -1.249 6.18 1 69.62 140 ASN A O 1
ATOM 1106 N N . VAL A 1 141 ? -2.637 -2.889 4.57 1 65.31 141 VAL A N 1
ATOM 1107 C CA . VAL A 1 141 ? -1.261 -2.404 4.535 1 65.31 141 VAL A CA 1
ATOM 1108 C C . VAL A 1 141 ? -1.226 -0.987 3.969 1 65.31 141 VAL A C 1
ATOM 1110 O O . VAL A 1 141 ? -1.97 -0.664 3.041 1 65.31 141 VAL A O 1
ATOM 1113 N N . GLY A 1 142 ? -0.88 0.018 4.812 1 67.12 142 GLY A N 1
ATOM 1114 C CA . GLY A 1 142 ? -0.783 1.395 4.355 1 67.12 142 GLY A CA 1
ATOM 1115 C C . GLY A 1 142 ? -1.75 2.328 5.062 1 67.12 142 GLY A C 1
ATOM 1116 O O . GLY A 1 142 ? -1.688 3.545 4.883 1 67.12 142 GLY A O 1
ATOM 1117 N N . ASN A 1 143 ? -2.68 1.609 5.727 1 75.62 143 ASN A N 1
ATOM 1118 C CA . ASN A 1 143 ? -3.512 2.531 6.492 1 75.62 143 ASN A CA 1
ATOM 1119 C C . ASN A 1 143 ? -2.775 3.066 7.715 1 75.62 143 ASN A C 1
ATOM 1121 O O . ASN A 1 143 ? -1.652 2.648 8 1 75.62 143 ASN A O 1
ATOM 1125 N N . LYS A 1 144 ? -3.434 4.051 8.367 1 84.75 144 LYS A N 1
ATOM 1126 C CA . LYS A 1 144 ? -2.818 4.785 9.477 1 84.75 144 LYS A CA 1
ATOM 1127 C C . LYS A 1 144 ? -2.359 3.838 10.578 1 84.75 144 LYS A C 1
ATOM 1129 O O . LYS A 1 144 ? -1.212 3.906 11.023 1 84.75 144 LYS A O 1
ATOM 1134 N N . GLU A 1 145 ? -3.248 2.891 10.969 1 82.94 145 GLU A N 1
ATOM 1135 C CA . GLU A 1 145 ? -2.945 2.002 12.086 1 82.94 145 GLU A CA 1
ATOM 1136 C C . GLU A 1 145 ? -1.719 1.143 11.789 1 82.94 145 GLU A C 1
ATOM 1138 O O . GLU A 1 145 ? -0.822 1.024 12.625 1 82.94 14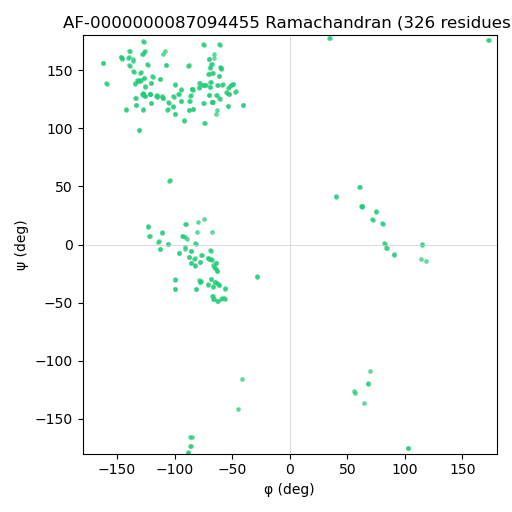5 GLU A O 1
ATOM 1143 N N . LYS A 1 146 ? -1.696 0.553 10.664 1 78.81 146 LYS A N 1
ATOM 1144 C CA . LYS A 1 146 ? -0.585 -0.32 10.289 1 78.81 146 LYS A CA 1
ATOM 1145 C C . LYS A 1 146 ? 0.706 0.474 10.125 1 78.81 146 LYS A C 1
ATOM 1147 O O . LYS A 1 146 ? 1.785 -0.001 10.484 1 78.81 146 LYS A O 1
ATOM 1152 N N . VAL A 1 147 ? 0.64 1.662 9.609 1 83.06 147 VAL A N 1
ATOM 1153 C CA . VAL A 1 147 ? 1.812 2.518 9.453 1 83.06 147 VAL A CA 1
ATOM 1154 C C . VAL A 1 147 ? 2.35 2.91 10.828 1 83.06 147 VAL A C 1
ATOM 1156 O O . VAL A 1 147 ? 3.555 2.824 11.078 1 83.06 147 VAL A O 1
ATOM 1159 N N . LEU A 1 148 ? 1.444 3.35 11.758 1 87 148 LEU A N 1
ATOM 1160 C CA . LEU A 1 148 ? 1.884 3.777 13.078 1 87 148 LEU A CA 1
ATOM 1161 C C . LEU A 1 148 ? 2.484 2.609 13.859 1 87 148 LEU A C 1
ATOM 1163 O O . LEU A 1 148 ? 3.428 2.793 14.633 1 87 148 LEU A O 1
ATOM 1167 N N . GLU A 1 149 ? 1.974 1.415 13.617 1 82.88 149 GLU A N 1
ATOM 1168 C CA . GLU A 1 149 ? 2.578 0.221 14.195 1 82.88 149 GLU A CA 1
ATOM 1169 C C . GLU A 1 149 ? 3.967 -0.034 13.617 1 82.88 149 GLU A C 1
ATOM 1171 O O . GLU A 1 149 ? 4.91 -0.319 14.359 1 82.88 149 GLU A O 1
ATOM 1176 N N . ALA A 1 150 ? 4.176 0.065 12.359 1 80.88 150 ALA A N 1
ATOM 1177 C CA . ALA A 1 150 ? 5.41 -0.267 11.656 1 80.88 150 ALA A CA 1
ATOM 1178 C C . ALA A 1 150 ? 6.531 0.704 12.016 1 80.88 150 ALA A C 1
ATOM 1180 O O . ALA A 1 150 ? 7.707 0.339 12 1 80.88 150 ALA A O 1
ATOM 1181 N N . ILE A 1 151 ? 6.141 1.943 12.336 1 86 151 ILE A N 1
ATOM 1182 C CA . ILE A 1 151 ? 7.203 2.928 12.523 1 86 151 ILE A CA 1
ATOM 1183 C C . ILE A 1 151 ? 7.695 2.887 13.969 1 86 151 ILE A C 1
ATOM 1185 O O . ILE A 1 151 ? 8.688 3.533 14.312 1 86 151 ILE A O 1
ATOM 1189 N N . GLU A 1 152 ? 6.957 2.166 14.82 1 85.94 152 GLU A N 1
ATOM 1190 C CA . GLU A 1 152 ? 7.391 2.059 16.219 1 85.94 152 GLU A CA 1
ATOM 1191 C C . GLU A 1 152 ? 8.836 1.582 16.297 1 85.94 152 GLU A C 1
ATOM 1193 O O . GLU A 1 152 ? 9.211 0.583 15.68 1 85.94 152 GLU A O 1
ATOM 1198 N N . GLY A 1 153 ? 9.711 2.266 17.062 1 90.44 153 GLY A N 1
ATOM 1199 C CA . GLY A 1 153 ? 11.117 1.928 17.219 1 90.44 153 GLY A CA 1
ATOM 1200 C C . GLY A 1 153 ? 12 2.477 16.109 1 90.44 153 GLY A C 1
ATOM 1201 O O . GLY A 1 153 ? 13.219 2.318 16.156 1 90.44 153 GLY A O 1
ATOM 1202 N N . HIS A 1 154 ? 11.383 3.156 15.086 1 92.12 154 HIS A N 1
ATOM 1203 C CA . HIS A 1 154 ? 12.156 3.604 13.93 1 92.12 154 HIS A CA 1
ATOM 1204 C C . HIS A 1 154 ? 12.055 5.117 13.75 1 92.12 154 HIS A C 1
ATOM 1206 O O . HIS A 1 154 ? 12.555 5.664 12.766 1 92.12 154 HIS A O 1
ATOM 1212 N N . VAL A 1 155 ? 11.406 5.867 14.742 1 91.94 155 VAL A N 1
ATOM 1213 C CA . VAL A 1 155 ? 11.172 7.301 14.609 1 91.94 155 VAL A CA 1
ATOM 1214 C C . VAL A 1 155 ? 12.383 8.07 15.133 1 91.94 155 VAL A C 1
ATOM 1216 O O . VAL A 1 155 ? 12.742 7.961 16.312 1 91.94 155 VAL A O 1
ATOM 1219 N N . LEU A 1 156 ? 13.031 8.781 14.25 1 93.69 156 LEU A N 1
ATOM 1220 C CA . LEU A 1 156 ? 14.133 9.656 14.625 1 93.69 156 LEU A CA 1
ATOM 1221 C C . LEU A 1 156 ? 13.617 10.992 15.148 1 93.69 156 LEU A C 1
ATOM 1223 O O . LEU A 1 156 ? 14.195 11.57 16.078 1 93.69 156 LEU A O 1
ATOM 1227 N N . ALA A 1 157 ? 12.539 11.469 14.5 1 93.75 157 ALA A N 1
ATOM 1228 C CA . ALA A 1 157 ? 11.898 12.727 14.875 1 93.75 157 ALA A CA 1
ATOM 1229 C C . ALA A 1 157 ? 10.484 12.812 14.305 1 93.75 157 ALA A C 1
ATOM 1231 O O . ALA A 1 157 ? 10.156 12.117 13.336 1 93.75 157 ALA A O 1
ATOM 1232 N N . GLU A 1 158 ? 9.68 13.594 14.938 1 95.06 158 GLU A N 1
ATOM 1233 C CA . GLU A 1 158 ? 8.32 13.891 14.5 1 95.06 158 GLU A CA 1
ATOM 1234 C C . GLU A 1 158 ? 8.086 15.398 14.422 1 95.06 158 GLU A C 1
ATOM 1236 O O . GLU A 1 158 ? 8.5 16.141 15.312 1 95.06 158 GLU A O 1
ATOM 1241 N N . ALA A 1 159 ? 7.559 15.867 13.297 1 93.69 159 ALA A N 1
ATOM 1242 C CA . ALA A 1 159 ? 7.09 17.25 13.148 1 93.69 159 ALA A CA 1
ATOM 1243 C C . ALA A 1 159 ? 5.574 17.297 12.977 1 93.69 159 ALA A C 1
ATOM 1245 O O . ALA A 1 159 ? 4.984 16.406 12.352 1 93.69 159 ALA A O 1
ATOM 1246 N N . GLU A 1 160 ? 4.98 18.328 13.578 1 93.5 160 GLU A N 1
ATOM 1247 C CA . GLU A 1 160 ? 3.525 18.453 13.531 1 93.5 160 GLU A CA 1
ATOM 1248 C C . GLU A 1 160 ? 3.102 19.812 13 1 93.5 160 GLU A C 1
ATOM 1250 O O . GLU A 1 160 ? 3.789 20.812 13.219 1 93.5 160 GLU A O 1
ATOM 1255 N N . LEU A 1 161 ? 2.041 19.812 12.25 1 93.19 161 LEU A N 1
ATOM 1256 C CA . LEU A 1 161 ? 1.321 21 11.812 1 93.19 161 LEU A CA 1
ATOM 1257 C C . LEU A 1 161 ? -0.165 20.891 12.133 1 93.19 161 LEU A C 1
ATOM 1259 O O . LEU A 1 161 ? -0.831 19.953 11.688 1 93.19 161 LEU A O 1
ATOM 1263 N N . MET A 1 162 ? -0.625 21.781 12.977 1 92.69 162 MET A N 1
ATOM 1264 C CA . MET A 1 162 ? -2.037 21.828 13.344 1 92.69 162 MET A CA 1
ATOM 1265 C C . MET A 1 162 ? -2.754 22.938 12.586 1 92.69 162 MET A C 1
ATOM 1267 O O . MET A 1 162 ? -2.266 24.078 12.516 1 92.69 162 MET A O 1
ATOM 1271 N N . THR A 1 163 ? -3.865 22.547 11.945 1 93.06 163 THR A N 1
ATOM 1272 C CA . THR A 1 163 ? -4.711 23.531 11.281 1 93.06 163 THR A CA 1
ATOM 1273 C C . THR A 1 163 ? -6.156 23.406 11.758 1 93.06 163 THR A C 1
ATOM 1275 O O . THR A 1 163 ? -6.512 22.453 12.445 1 93.06 163 THR A O 1
ATOM 1278 N N . LYS A 1 164 ? -6.898 24.469 11.414 1 90.56 164 LYS A N 1
ATOM 1279 C CA . LYS A 1 164 ? -8.312 24.484 11.781 1 90.56 164 LYS A CA 1
ATOM 1280 C C . LYS A 1 164 ? -9.188 24.812 10.57 1 90.56 164 LYS A C 1
ATOM 1282 O O . LYS A 1 164 ? -8.82 25.656 9.758 1 90.56 164 LYS A O 1
ATOM 1287 N N . PHE A 1 165 ? -10.289 24.109 10.57 1 89.75 165 PHE A N 1
ATOM 1288 C CA . PHE A 1 165 ? -11.266 24.406 9.523 1 89.75 165 PHE A CA 1
ATOM 1289 C C . PHE A 1 165 ? -12.617 24.75 10.141 1 89.75 165 PHE A C 1
ATOM 1291 O O . PHE A 1 165 ? -13.172 23.984 10.93 1 89.75 165 PHE A O 1
ATOM 1298 N N . MET B 1 1 ? 20.5 21.719 23.281 1 32.88 1 MET B N 1
ATOM 1299 C CA . MET B 1 1 ? 19.125 21.922 22.844 1 32.88 1 MET B CA 1
ATOM 1300 C C . MET B 1 1 ? 19.078 22.344 21.375 1 32.88 1 MET B C 1
ATOM 1302 O O . MET B 1 1 ? 19.719 23.312 20.984 1 32.88 1 MET B O 1
ATOM 1306 N N . ALA B 1 2 ? 18.922 21.375 20.406 1 50.03 2 ALA B N 1
ATOM 1307 C CA . ALA B 1 2 ? 19.031 21.844 19.031 1 50.03 2 ALA B CA 1
ATOM 1308 C C . ALA B 1 2 ? 18.344 23.188 18.844 1 50.03 2 ALA B C 1
ATOM 1310 O O . ALA B 1 2 ? 17.25 23.422 19.375 1 50.03 2 ALA B O 1
ATOM 1311 N N . SER B 1 3 ? 18.953 24.188 18.469 1 56.38 3 SER B N 1
ATOM 1312 C CA . SER B 1 3 ? 18.359 25.5 18.234 1 56.38 3 SER B CA 1
ATOM 1313 C C . SER B 1 3 ? 17.078 25.375 17.406 1 56.38 3 SER B C 1
ATOM 1315 O O . SER B 1 3 ? 16.906 24.406 16.672 1 56.38 3 SER B O 1
ATOM 1317 N N . GLU B 1 4 ? 15.891 26.062 17.844 1 61.25 4 GLU B N 1
ATOM 1318 C CA . GLU B 1 4 ? 14.641 26.125 17.094 1 61.25 4 GLU B CA 1
ATOM 1319 C C . GLU B 1 4 ? 14.883 26.031 15.586 1 61.25 4 GLU B C 1
ATOM 1321 O O . GLU B 1 4 ? 14.078 25.453 14.859 1 61.25 4 GLU B O 1
ATOM 1326 N N . GLN B 1 5 ? 16.109 26.5 15.211 1 72.31 5 GLN B N 1
ATOM 1327 C CA . GLN B 1 5 ? 16.453 26.547 13.789 1 72.31 5 GLN B CA 1
ATOM 1328 C C . GLN B 1 5 ? 16.828 25.156 13.273 1 72.31 5 GLN B C 1
ATOM 1330 O O . GLN B 1 5 ? 16.734 24.891 12.07 1 72.31 5 GLN B O 1
ATOM 1335 N N . ASP B 1 6 ? 17.062 24.312 14.133 1 84.25 6 ASP B N 1
ATOM 1336 C CA . ASP B 1 6 ? 17.562 23.016 13.719 1 84.25 6 ASP B CA 1
ATOM 1337 C C . ASP B 1 6 ? 16.516 21.922 13.953 1 84.25 6 ASP B C 1
ATOM 1339 O O . ASP B 1 6 ? 16.781 20.734 13.789 1 84.25 6 ASP B O 1
ATOM 1343 N N . GLN B 1 7 ? 15.305 22.422 14.273 1 89.25 7 GLN B N 1
ATOM 1344 C CA . GLN B 1 7 ? 14.266 21.453 14.602 1 89.25 7 GLN B CA 1
ATOM 1345 C C . GLN B 1 7 ? 13.578 20.938 13.344 1 89.25 7 GLN B C 1
ATOM 1347 O O . GLN B 1 7 ? 13.328 21.703 12.406 1 89.25 7 GLN B O 1
ATOM 1352 N N . PHE B 1 8 ? 13.43 19.625 13.305 1 94.88 8 PHE B N 1
ATOM 1353 C CA . PHE B 1 8 ? 12.586 19.047 12.258 1 94.88 8 PHE B CA 1
ATOM 1354 C C . PHE B 1 8 ? 11.211 19.688 12.258 1 94.88 8 PHE B C 1
ATOM 1356 O O . PHE B 1 8 ? 10.492 19.641 13.266 1 94.88 8 PHE B O 1
ATOM 1363 N N . ARG B 1 9 ? 10.828 20.375 11.047 1 94.44 9 ARG B N 1
ATOM 1364 C CA . ARG B 1 9 ? 9.625 21.203 11.008 1 94.44 9 ARG B CA 1
ATOM 1365 C C . ARG B 1 9 ? 8.773 20.859 9.781 1 94.44 9 ARG B C 1
ATOM 1367 O O . ARG B 1 9 ? 9.312 20.562 8.711 1 94.44 9 ARG B O 1
ATOM 1374 N N . LEU B 1 10 ? 7.52 20.859 10.023 1 95.38 10 LEU B N 1
ATOM 1375 C CA . LEU B 1 10 ? 6.52 20.703 8.969 1 95.38 10 LEU B CA 1
ATOM 1376 C C . LEU B 1 10 ? 5.668 21.969 8.844 1 95.38 10 LEU B C 1
ATOM 1378 O O . LEU B 1 10 ? 5.145 22.469 9.844 1 95.38 10 LEU B O 1
ATOM 1382 N N . VAL B 1 11 ? 5.559 22.5 7.562 1 94.38 11 VAL B N 1
ATOM 1383 C CA . VAL B 1 11 ? 4.758 23.688 7.32 1 94.38 11 VAL B CA 1
ATOM 1384 C C . VAL B 1 11 ? 3.982 23.531 6.016 1 94.38 11 VAL B C 1
ATOM 1386 O O . VAL B 1 11 ? 4.227 22.609 5.246 1 94.38 11 VAL B O 1
ATOM 1389 N N . SER B 1 12 ? 3.057 24.406 5.863 1 96.12 12 SER B N 1
ATOM 1390 C CA . SER B 1 12 ? 2.346 24.547 4.598 1 96.12 12 SER B CA 1
ATOM 1391 C C . SER B 1 12 ? 2.23 26.016 4.188 1 96.12 12 SER B C 1
ATOM 1393 O O . SER B 1 12 ? 1.732 26.844 4.957 1 96.12 12 SER B O 1
ATOM 1395 N N . PRO B 1 13 ? 2.676 26.328 2.967 1 94.44 13 PRO B N 1
ATOM 1396 C CA . PRO B 1 13 ? 2.574 27.719 2.521 1 94.44 13 PRO B CA 1
ATOM 1397 C C . PRO B 1 13 ? 1.128 28.188 2.381 1 94.44 13 PRO B C 1
ATOM 1399 O O . PRO B 1 13 ? 0.868 29.391 2.344 1 94.44 13 PRO B O 1
ATOM 1402 N N . ALA B 1 14 ? 0.209 27.25 2.256 1 93.62 14 ALA B N 1
ATOM 1403 C CA . ALA B 1 14 ? -1.195 27.609 2.074 1 93.62 14 ALA B CA 1
ATOM 1404 C C . ALA B 1 14 ? -1.881 27.844 3.416 1 93.62 14 ALA B C 1
ATOM 1406 O O . ALA B 1 14 ? -3.02 28.312 3.465 1 93.62 14 ALA B O 1
ATOM 1407 N N . ILE B 1 15 ? -1.256 27.391 4.43 1 89.38 15 ILE B N 1
ATOM 1408 C CA . ILE B 1 15 ? -1.776 27.578 5.781 1 89.38 15 ILE B CA 1
ATOM 1409 C C . ILE B 1 15 ? -1.046 28.75 6.449 1 89.38 15 ILE B C 1
ATOM 1411 O O . ILE B 1 15 ? 0.164 28.672 6.684 1 89.38 15 ILE B O 1
ATOM 1415 N N . ASN B 1 16 ? -1.702 29.797 6.695 1 80.5 16 ASN B N 1
ATOM 1416 C CA . ASN B 1 16 ? -1.074 31.016 7.199 1 80.5 16 ASN B CA 1
ATOM 1417 C C . ASN B 1 16 ? -0.958 31 8.719 1 80.5 16 ASN B C 1
ATOM 1419 O O . ASN B 1 16 ? -1.106 29.938 9.344 1 80.5 16 ASN B O 1
ATOM 1423 N N . GLN B 1 17 ? -0.681 32.188 9.289 1 81.44 17 GLN B N 1
ATOM 1424 C CA . GLN B 1 17 ? -0.428 32.312 10.727 1 81.44 17 GLN B CA 1
ATOM 1425 C C . GLN B 1 17 ? -1.68 31.984 11.531 1 81.44 17 GLN B C 1
ATOM 1427 O O . GLN B 1 17 ? -1.589 31.625 12.711 1 81.44 17 GLN B O 1
ATOM 1432 N N . GLU B 1 18 ? -2.82 32.062 10.781 1 87.25 18 GLU B N 1
ATOM 1433 C CA . GLU B 1 18 ? -4.066 31.75 11.477 1 87.25 18 GLU B CA 1
ATOM 1434 C C . GLU B 1 18 ? -4.312 30.25 11.547 1 87.25 18 GLU B C 1
ATOM 1436 O O . GLU B 1 18 ? -5.195 29.797 12.281 1 87.25 18 GLU B O 1
ATOM 1441 N N . GLY B 1 19 ? -3.592 29.562 10.852 1 90.69 19 GLY B N 1
ATOM 1442 C CA . GLY B 1 19 ? -3.668 28.109 10.906 1 90.69 19 GLY B CA 1
ATOM 1443 C C . GLY B 1 19 ? -4.93 27.547 10.273 1 90.69 19 GLY B C 1
ATOM 1444 O O . GLY B 1 19 ? -5.371 26.453 10.617 1 90.69 19 GLY B O 1
ATOM 1445 N N . LYS B 1 20 ? -5.543 28.344 9.391 1 92.25 20 LYS B N 1
ATOM 1446 C CA . LYS B 1 20 ? -6.797 27.922 8.781 1 92.25 20 LYS B CA 1
ATOM 1447 C C . LYS B 1 20 ? -6.539 27.047 7.555 1 92.25 20 LYS B C 1
ATOM 1449 O O . LYS B 1 20 ? -5.703 27.375 6.715 1 92.25 20 LYS B O 1
ATOM 1454 N N . LEU B 1 21 ? -7.242 25.984 7.492 1 93.69 21 LEU B N 1
ATOM 1455 C CA . LEU B 1 21 ? -7.219 25.141 6.305 1 93.69 21 LEU B CA 1
ATOM 1456 C C . LEU B 1 21 ? -8.18 25.656 5.242 1 93.69 21 LEU B C 1
ATOM 1458 O O . LEU B 1 21 ? -9.391 25.719 5.465 1 93.69 21 LEU B O 1
ATOM 1462 N N . PRO B 1 22 ? -7.672 26.047 4.133 1 94 22 PRO B N 1
ATOM 1463 C CA . PRO B 1 22 ? -8.555 26.562 3.084 1 94 22 PRO B CA 1
ATOM 1464 C C . PRO B 1 22 ? -9.586 25.531 2.629 1 94 22 PRO B C 1
ATOM 1466 O O . PRO B 1 22 ? -9.297 24.328 2.592 1 94 22 PRO B O 1
ATOM 1469 N N . ARG B 1 23 ? -10.695 26.016 2.168 1 93.25 23 ARG B N 1
ATOM 1470 C CA . ARG B 1 23 ? -11.844 25.203 1.776 1 93.25 23 ARG B CA 1
ATOM 1471 C C . ARG B 1 23 ? -11.492 24.281 0.611 1 93.25 23 ARG B C 1
ATOM 1473 O O . ARG B 1 23 ? -12 23.156 0.525 1 93.25 23 ARG B O 1
ATOM 1480 N N . LYS B 1 24 ? -10.648 24.688 -0.271 1 94.75 24 LYS B N 1
ATOM 1481 C CA . LYS B 1 24 ? -10.312 23.938 -1.471 1 94.75 24 LYS B CA 1
ATOM 1482 C C . LYS B 1 24 ? -9.633 22.609 -1.112 1 94.75 24 LYS B C 1
ATOM 1484 O O . LYS B 1 24 ? -9.555 21.703 -1.94 1 94.75 24 LYS B O 1
ATOM 1489 N N . TYR B 1 25 ? -9.148 22.422 0.13 1 95.75 25 TYR B N 1
ATOM 1490 C CA . TYR B 1 25 ? -8.492 21.188 0.554 1 95.75 25 TYR B CA 1
ATOM 1491 C C . TYR B 1 25 ? -9.5 20.234 1.192 1 95.75 25 TYR B C 1
ATOM 1493 O O . TYR B 1 25 ? -9.109 19.219 1.772 1 95.75 25 TYR B O 1
ATOM 1501 N N . THR B 1 26 ? -10.82 20.641 1.088 1 93.38 26 THR B N 1
ATOM 1502 C CA . THR B 1 26 ? -11.891 19.797 1.612 1 93.38 26 THR B CA 1
ATOM 1503 C C . THR B 1 26 ? -12.945 19.547 0.543 1 93.38 26 THR B C 1
ATOM 1505 O O . THR B 1 26 ? -12.875 20.094 -0.556 1 93.38 26 THR B O 1
ATOM 1508 N N . ASP B 1 27 ? -13.891 18.703 0.922 1 91.81 27 ASP B N 1
ATOM 1509 C CA . ASP B 1 27 ? -15.008 18.391 0.032 1 91.81 27 ASP B CA 1
ATOM 1510 C C . ASP B 1 27 ? -15.922 19.594 -0.136 1 91.81 27 ASP B C 1
ATOM 1512 O O . ASP B 1 27 ? -16.844 19.578 -0.95 1 91.81 27 ASP B O 1
ATOM 1516 N N . GLU B 1 28 ? -15.625 20.578 0.574 1 90.75 28 GLU B N 1
ATOM 1517 C CA . GLU B 1 28 ? -16.438 21.781 0.479 1 90.75 28 GLU B CA 1
ATOM 1518 C C . GLU B 1 28 ? -15.891 22.734 -0.567 1 90.75 28 GLU B C 1
ATOM 1520 O O . GLU B 1 28 ? -16.469 23.812 -0.803 1 90.75 28 GLU B O 1
ATOM 1525 N N . GLY B 1 29 ? -14.797 22.359 -1.119 1 92.31 29 GLY B N 1
ATOM 1526 C CA . GLY B 1 29 ? -14.289 23.156 -2.219 1 92.31 29 GLY B CA 1
ATOM 1527 C C . GLY B 1 29 ? -15.25 23.234 -3.393 1 92.31 29 GLY B C 1
ATOM 1528 O O . GLY B 1 29 ? -16.297 22.594 -3.387 1 92.31 29 GLY B O 1
ATOM 1529 N N . GLN B 1 30 ? -14.883 24.109 -4.344 1 91 30 GLN B N 1
ATOM 1530 C CA . GLN B 1 30 ? -15.766 24.328 -5.484 1 91 30 GLN B CA 1
ATOM 1531 C C . GLN B 1 30 ? -15.07 23.984 -6.797 1 91 30 GLN B C 1
ATOM 1533 O O . GLN B 1 30 ? -13.898 24.297 -6.988 1 91 30 GLN B O 1
ATOM 1538 N N . GLY B 1 31 ? -15.836 23.328 -7.699 1 89.88 31 GLY B N 1
ATOM 1539 C CA . GLY B 1 31 ? -15.336 23.016 -9.031 1 89.88 31 GLY B CA 1
ATOM 1540 C C . GLY B 1 31 ? -14.047 22.203 -9.008 1 89.88 31 GLY B C 1
ATOM 1541 O O . GLY B 1 31 ? -13.969 21.172 -8.336 1 89.88 31 GLY B O 1
ATOM 1542 N N . ALA B 1 32 ? -12.984 22.719 -9.766 1 88.31 32 ALA B N 1
ATOM 1543 C CA . ALA B 1 32 ? -11.695 22.031 -9.883 1 88.31 32 ALA B CA 1
ATOM 1544 C C . ALA B 1 32 ? -10.859 22.203 -8.617 1 88.31 32 ALA B C 1
ATOM 1546 O O . ALA B 1 32 ? -9.852 21.531 -8.43 1 88.31 32 ALA B O 1
ATOM 1547 N N . LYS B 1 33 ? -11.344 23.047 -7.77 1 90.69 33 LYS B N 1
ATOM 1548 C CA . LYS B 1 33 ? -10.633 23.297 -6.516 1 90.69 33 LYS B CA 1
ATOM 1549 C C . LYS B 1 33 ? -11.328 22.609 -5.348 1 90.69 33 LYS B C 1
ATOM 1551 O O . LYS B 1 33 ? -11.812 23.266 -4.426 1 90.69 33 LYS B O 1
ATOM 1556 N N . ARG B 1 34 ? -11.508 21.328 -5.512 1 92.44 34 ARG B N 1
ATOM 1557 C CA . ARG B 1 34 ? -12.148 20.5 -4.5 1 92.44 34 ARG B CA 1
ATOM 1558 C C . ARG B 1 34 ? -11.281 19.281 -4.156 1 92.44 34 ARG B C 1
ATOM 1560 O O . ARG B 1 34 ? -10.742 18.625 -5.051 1 92.44 34 ARG B O 1
ATOM 1567 N N . ASN B 1 35 ? -11.086 19.141 -2.846 1 93.5 35 ASN B N 1
ATOM 1568 C CA . ASN B 1 35 ? -10.398 17.969 -2.303 1 93.5 35 ASN B CA 1
ATOM 1569 C C . ASN B 1 35 ? -8.953 17.891 -2.797 1 93.5 35 ASN B C 1
ATOM 1571 O O . ASN B 1 35 ? -8.43 16.812 -3.033 1 93.5 35 ASN B O 1
ATOM 1575 N N . LEU B 1 36 ? -8.352 19.062 -3.012 1 94.81 36 LEU B N 1
ATOM 1576 C CA . LEU B 1 36 ? -6.926 19.094 -3.312 1 94.81 36 LEU B CA 1
ATOM 1577 C C . LEU B 1 36 ? -6.102 18.781 -2.064 1 94.81 36 LEU B C 1
ATOM 1579 O O . LEU B 1 36 ? -6.422 19.266 -0.973 1 94.81 36 LEU B O 1
ATOM 1583 N N . SER B 1 37 ? -5.074 17.953 -2.271 1 96.44 37 SER B N 1
ATOM 1584 C CA . SER B 1 37 ? -4.156 17.812 -1.147 1 96.44 37 SER B CA 1
ATOM 1585 C C . SER B 1 37 ? -3.363 19.109 -0.921 1 96.44 37 SER B C 1
ATOM 1587 O O . SER B 1 37 ? -2.92 19.734 -1.878 1 96.44 37 SER B O 1
ATOM 1589 N N . PRO B 1 38 ? -3.238 19.516 0.331 1 96.25 38 PRO B N 1
ATOM 1590 C CA . PRO B 1 38 ? -2.498 20.75 0.604 1 96.25 38 PRO B CA 1
ATOM 1591 C C . PRO B 1 38 ? -1.009 20.625 0.292 1 96.25 38 PRO B C 1
ATOM 1593 O O . PRO B 1 38 ? -0.441 19.531 0.399 1 96.25 38 PRO B O 1
ATOM 1596 N N . PRO B 1 39 ? -0.417 21.781 -0.142 1 96.56 39 PRO B N 1
ATOM 1597 C CA . PRO B 1 39 ? 1.045 21.766 -0.235 1 96.56 39 PRO B CA 1
ATOM 1598 C C . PRO B 1 39 ? 1.723 21.703 1.132 1 96.56 39 PRO B C 1
ATOM 1600 O O . PRO B 1 39 ? 1.245 22.312 2.092 1 96.56 39 PRO B O 1
ATOM 1603 N N . LEU B 1 40 ? 2.771 20.938 1.236 1 97.19 40 LEU B N 1
ATOM 1604 C CA . LEU B 1 40 ? 3.549 20.797 2.463 1 97.19 40 LEU B CA 1
ATOM 1605 C C . LEU B 1 40 ? 5.035 21 2.191 1 97.19 40 LEU B C 1
ATOM 1607 O O . LEU B 1 40 ? 5.527 20.672 1.109 1 97.19 40 LEU B O 1
ATOM 1611 N N . GLU B 1 41 ? 5.734 21.531 3.182 1 95.81 41 GLU B N 1
ATOM 1612 C CA . GLU B 1 41 ? 7.188 21.688 3.199 1 95.81 41 GLU B CA 1
ATOM 1613 C C . GLU B 1 41 ? 7.766 21.281 4.555 1 95.81 41 GLU B C 1
ATOM 1615 O O . GLU B 1 41 ? 7.109 21.438 5.586 1 95.81 41 GLU B O 1
ATOM 1620 N N . TRP B 1 42 ? 8.945 20.812 4.469 1 96.5 42 TRP B N 1
ATOM 1621 C CA . TRP B 1 42 ? 9.594 20.469 5.73 1 96.5 42 TRP B CA 1
ATOM 1622 C C . TRP B 1 42 ? 11.07 20.859 5.703 1 96.5 42 TRP B C 1
ATOM 1624 O O . TRP B 1 42 ? 11.656 21 4.633 1 96.5 42 TRP B O 1
ATOM 1634 N N . TYR B 1 43 ? 11.57 20.953 6.914 1 94.44 43 TYR B N 1
ATOM 1635 C CA . TYR B 1 43 ? 12.938 21.438 7.09 1 94.44 43 TYR B CA 1
ATOM 1636 C C . TYR B 1 43 ? 13.664 20.625 8.156 1 94.44 43 TYR B C 1
ATOM 1638 O O . TYR B 1 43 ? 13.039 20.031 9.031 1 94.44 43 TYR B O 1
ATOM 1646 N N . ASN B 1 44 ? 14.977 20.594 8.023 1 95.62 44 ASN B N 1
ATOM 1647 C CA . ASN B 1 44 ? 15.875 20.031 9.023 1 95.62 44 ASN B CA 1
ATOM 1648 C C . ASN B 1 44 ? 15.594 18.547 9.258 1 95.62 44 ASN B C 1
ATOM 1650 O O . ASN B 1 44 ? 15.461 18.109 10.406 1 95.62 44 ASN B O 1
ATOM 1654 N N . VAL B 1 45 ? 15.516 17.828 8.227 1 95.62 45 VAL B N 1
ATOM 1655 C CA . VAL B 1 45 ? 15.398 16.375 8.32 1 95.62 45 VAL B CA 1
ATOM 1656 C C . VAL B 1 45 ? 16.641 15.797 9.016 1 95.62 45 VAL B C 1
ATOM 1658 O O . VAL B 1 45 ? 17.766 16.078 8.609 1 95.62 45 VAL B O 1
ATOM 1661 N N . PRO B 1 46 ? 16.359 15.031 10.055 1 94.75 46 PRO B N 1
ATOM 1662 C CA . PRO B 1 46 ? 17.516 14.523 10.812 1 94.75 46 PRO B CA 1
ATOM 1663 C C . PRO B 1 46 ? 18.453 13.664 9.969 1 94.75 46 PRO B C 1
ATOM 1665 O O . PRO B 1 46 ? 18 12.969 9.055 1 94.75 46 PRO B O 1
ATOM 1668 N N . ASP B 1 47 ? 19.703 13.656 10.359 1 94.69 47 ASP B N 1
ATOM 1669 C CA . ASP B 1 47 ? 20.656 12.711 9.781 1 94.69 47 ASP B CA 1
ATOM 1670 C C . ASP B 1 47 ? 20.234 11.273 10.062 1 94.69 47 ASP B C 1
ATOM 1672 O O . ASP B 1 47 ? 19.734 10.961 11.148 1 94.69 47 ASP B O 1
ATOM 1676 N N . GLY B 1 48 ? 20.516 10.461 9.109 1 95.06 48 GLY B N 1
ATOM 1677 C CA . GLY B 1 48 ? 20.219 9.055 9.289 1 95.06 48 GLY B CA 1
ATOM 1678 C C . GLY B 1 48 ? 18.828 8.68 8.805 1 95.06 48 GLY B C 1
ATOM 1679 O O . GLY B 1 48 ? 18.469 7.496 8.758 1 95.06 48 GLY B O 1
ATOM 1680 N N . THR B 1 49 ? 18 9.766 8.461 1 94.5 49 THR B N 1
ATOM 1681 C CA . THR B 1 49 ? 16.672 9.484 7.949 1 94.5 49 THR B CA 1
ATOM 1682 C C . THR B 1 49 ? 16.75 8.727 6.629 1 94.5 49 THR B C 1
ATOM 1684 O O . THR B 1 49 ? 17.422 9.156 5.695 1 94.5 49 THR B O 1
ATOM 1687 N N . ARG B 1 50 ? 16.016 7.59 6.539 1 92.75 50 ARG B N 1
ATOM 1688 C CA . ARG B 1 50 ? 15.953 6.809 5.309 1 92.75 50 ARG B CA 1
ATOM 1689 C C . ARG B 1 50 ? 14.68 7.109 4.523 1 92.75 50 ARG B C 1
ATOM 1691 O O . ARG B 1 50 ? 14.695 7.121 3.291 1 92.75 50 ARG B O 1
ATOM 1698 N N . THR B 1 51 ? 13.609 7.289 5.23 1 93.5 51 THR B N 1
ATOM 1699 C CA . THR B 1 51 ? 12.352 7.703 4.621 1 93.5 51 THR B CA 1
ATOM 1700 C C . THR B 1 51 ? 11.562 8.609 5.562 1 93.5 51 THR B C 1
ATOM 1702 O O . THR B 1 51 ? 11.875 8.695 6.75 1 93.5 51 THR B O 1
ATOM 1705 N N . LEU B 1 52 ? 10.617 9.383 5.008 1 94.94 52 LEU B N 1
ATOM 1706 C CA . LEU B 1 52 ? 9.609 10.094 5.785 1 94.94 52 LEU B CA 1
ATOM 1707 C C . LEU B 1 52 ? 8.242 9.438 5.629 1 94.94 52 LEU B C 1
ATOM 1709 O O . LEU B 1 52 ? 7.98 8.773 4.621 1 94.94 52 LEU B O 1
ATOM 1713 N N . ALA B 1 53 ? 7.367 9.594 6.602 1 94.88 53 ALA B N 1
ATOM 1714 C CA . ALA B 1 53 ? 5.965 9.188 6.566 1 94.88 53 ALA B CA 1
ATOM 1715 C C . ALA B 1 53 ? 5.059 10.312 7.059 1 94.88 53 ALA B C 1
ATOM 1717 O O . ALA B 1 53 ? 5.41 11.047 7.992 1 94.88 53 ALA B O 1
ATOM 1718 N N . LEU B 1 54 ? 3.908 10.461 6.41 1 95.56 54 LEU B N 1
ATOM 1719 C CA . LEU B 1 54 ? 2.932 11.5 6.719 1 95.56 54 LEU B CA 1
ATOM 1720 C C . LEU B 1 54 ? 1.583 10.891 7.086 1 95.56 54 LEU B C 1
ATOM 1722 O O . LEU B 1 54 ? 1.105 9.977 6.406 1 95.56 54 LEU B O 1
ATOM 1726 N N . VAL B 1 55 ? 1.016 11.312 8.211 1 94.69 55 VAL B N 1
ATOM 1727 C CA . VAL B 1 55 ? -0.348 10.977 8.609 1 94.69 55 VAL B CA 1
ATOM 1728 C C . VAL B 1 55 ? -1.131 12.258 8.898 1 94.69 55 VAL B C 1
ATOM 1730 O O . VAL B 1 55 ? -0.672 13.117 9.656 1 94.69 55 VAL B O 1
ATOM 1733 N N . VAL B 1 56 ? -2.299 12.406 8.281 1 95.69 56 VAL B N 1
ATOM 1734 C CA . VAL B 1 56 ? -3.16 13.555 8.508 1 95.69 56 VAL B CA 1
ATOM 1735 C C . VAL B 1 56 ? -4.527 13.094 9.008 1 95.69 56 VAL B C 1
ATOM 1737 O O . VAL B 1 56 ? -5.156 12.227 8.391 1 95.69 56 VAL B O 1
ATOM 1740 N N . GLU B 1 57 ? -4.984 13.703 10.102 1 94.5 57 GLU B N 1
ATOM 1741 C CA . GLU B 1 57 ? -6.266 13.32 10.68 1 94.5 57 GLU B CA 1
ATOM 1742 C C . GLU B 1 57 ? -7.105 14.539 11.039 1 94.5 57 GLU B C 1
ATOM 1744 O O . GLU B 1 57 ? -6.57 15.562 11.477 1 94.5 57 GLU B O 1
ATOM 1749 N N . ASP B 1 58 ? -8.391 14.438 10.758 1 92.94 58 ASP B N 1
ATOM 1750 C CA . ASP B 1 58 ? -9.359 15.234 11.508 1 92.94 58 ASP B CA 1
ATOM 1751 C C . ASP B 1 58 ? -9.547 14.695 12.922 1 92.94 58 ASP B C 1
ATOM 1753 O O . ASP B 1 58 ? -10.211 13.68 13.117 1 92.94 58 ASP B O 1
ATOM 1757 N N . ILE B 1 59 ? -8.977 15.375 13.93 1 90.19 59 ILE B N 1
ATOM 1758 C CA . ILE B 1 59 ? -8.914 14.789 15.266 1 90.19 59 ILE B CA 1
ATOM 1759 C C . ILE B 1 59 ? -10.156 15.188 16.062 1 90.19 59 ILE B C 1
ATOM 1761 O O . ILE B 1 59 ? -10.289 14.82 17.234 1 90.19 59 ILE B O 1
ATOM 1765 N N . ASP B 1 60 ? -11.086 15.859 15.359 1 88.5 60 ASP B N 1
ATOM 1766 C CA . ASP B 1 60 ? -12.328 16.266 16.031 1 88.5 60 ASP B CA 1
ATOM 1767 C C . ASP B 1 60 ? -13.531 15.531 15.438 1 88.5 60 ASP B C 1
ATOM 1769 O O . ASP B 1 60 ? -14.672 15.836 15.766 1 88.5 60 ASP B O 1
ATOM 1773 N N . ALA B 1 61 ? -13.266 14.68 14.516 1 85.88 61 ALA B N 1
ATOM 1774 C CA . ALA B 1 61 ? -14.352 13.922 13.914 1 85.88 61 ALA B CA 1
ATOM 1775 C C . ALA B 1 61 ? -15 12.984 14.93 1 85.88 61 ALA B C 1
ATOM 1777 O O . ALA B 1 61 ? -14.328 12.484 15.836 1 85.88 61 ALA B O 1
ATOM 1778 N N . PRO B 1 62 ? -16.062 12.562 14.625 1 76.88 62 PRO B N 1
ATOM 1779 C CA . PRO B 1 62 ? -17.016 12.953 13.594 1 76.88 62 PRO B CA 1
ATOM 1780 C C . PRO B 1 62 ? -17.766 14.234 13.938 1 76.88 62 PRO B C 1
ATOM 1782 O O . PRO B 1 62 ? -18.375 14.852 13.062 1 76.88 62 PRO B O 1
ATOM 1785 N N . ASP B 1 63 ? -17.312 15 14.711 1 67.88 63 ASP B N 1
ATOM 1786 C CA . ASP B 1 63 ? -18.016 16.156 15.266 1 67.88 63 ASP B CA 1
ATOM 1787 C C . ASP B 1 63 ? -19.203 15.703 16.109 1 67.88 63 ASP B C 1
ATOM 1789 O O . ASP B 1 63 ? -19.484 14.508 16.219 1 67.88 63 ASP B O 1
ATOM 1793 N N . PRO B 1 64 ? -20.484 16.328 16.031 1 64.06 64 PRO B N 1
ATOM 1794 C CA . PRO B 1 64 ? -21.219 16.812 17.203 1 64.06 64 PRO B CA 1
ATOM 1795 C C . PRO B 1 64 ? -21.141 15.852 18.391 1 64.06 64 PRO B C 1
ATOM 1797 O O . PRO B 1 64 ? -20.047 15.594 18.906 1 64.06 64 PRO B O 1
ATOM 1800 N N . SER B 1 65 ? -22.141 15.367 18.75 1 63.84 65 SER B N 1
ATOM 1801 C CA . SER B 1 65 ? -22.469 14.844 20.062 1 63.84 65 SER B CA 1
ATOM 1802 C C . SER B 1 65 ? -21.906 13.438 20.25 1 63.84 65 SER B C 1
ATOM 1804 O O . SER B 1 65 ? -22.062 12.836 21.312 1 63.84 65 SER B O 1
ATOM 1806 N N . GLY B 1 66 ? -21.016 13.078 19.219 1 65.88 66 GLY B N 1
ATOM 1807 C CA . GLY B 1 66 ? -20.625 11.688 19.422 1 65.88 66 GLY B CA 1
ATOM 1808 C C . GLY B 1 66 ? -19.172 11.531 19.844 1 65.88 66 GLY B C 1
ATOM 1809 O O . GLY B 1 66 ? -18.453 12.523 19.953 1 65.88 66 GLY B O 1
ATOM 1810 N N . PRO B 1 67 ? -18.812 10.391 20.344 1 78.31 67 PRO B N 1
ATOM 1811 C CA . PRO B 1 67 ? -17.438 10.133 20.75 1 78.31 67 PRO B CA 1
ATOM 1812 C C . PRO B 1 67 ? -16.438 10.438 19.641 1 78.31 67 PRO B C 1
ATOM 1814 O O . PRO B 1 67 ? -16.703 10.164 18.469 1 78.31 67 PRO B O 1
ATOM 1817 N N . ILE B 1 68 ? -15.414 11.07 20.031 1 79.81 68 ILE B N 1
ATOM 1818 C CA . ILE B 1 68 ? -14.367 11.484 19.109 1 79.81 68 ILE B CA 1
ATOM 1819 C C . ILE B 1 68 ? -13.641 10.25 18.578 1 79.81 68 ILE B C 1
ATOM 1821 O O . ILE B 1 68 ? -13.164 9.422 19.359 1 79.81 68 ILE B O 1
ATOM 1825 N N . VAL B 1 69 ? -13.602 10.055 17.25 1 83 69 VAL B N 1
ATOM 1826 C CA . VAL B 1 69 ? -12.82 9.07 16.5 1 83 69 VAL B CA 1
ATOM 1827 C C . VAL B 1 69 ? -12.086 9.75 15.352 1 83 69 VAL B C 1
ATOM 1829 O O . VAL B 1 69 ? -12.68 10.047 14.312 1 83 69 VAL B O 1
ATOM 1832 N N . PRO B 1 70 ? -10.852 10.016 15.602 1 89.38 70 PRO B N 1
ATOM 1833 C CA . PRO B 1 70 ? -10.133 10.734 14.547 1 89.38 70 PRO B CA 1
ATOM 1834 C C . PRO B 1 70 ? -10.32 10.102 13.164 1 89.38 70 PRO B C 1
ATOM 1836 O O . PRO B 1 70 ? -10.344 8.875 13.047 1 89.38 70 PRO B O 1
ATOM 1839 N N . TRP B 1 71 ? -10.5 10.992 12.227 1 90.38 71 TRP B N 1
ATOM 1840 C CA . TRP B 1 71 ? -10.734 10.586 10.836 1 90.38 71 TRP B CA 1
ATOM 1841 C C . TRP B 1 71 ? -9.461 10.734 10.008 1 90.38 71 TRP B C 1
ATOM 1843 O O . TRP B 1 71 ? -8.922 11.836 9.875 1 90.38 71 TRP B O 1
ATOM 1853 N N . THR B 1 72 ? -8.969 9.609 9.461 1 94.12 72 THR B N 1
ATOM 1854 C CA . THR B 1 72 ? -7.75 9.633 8.656 1 94.12 72 THR B CA 1
ATOM 1855 C C . THR B 1 72 ? -8.016 10.242 7.285 1 94.12 72 THR B C 1
ATOM 1857 O O . THR B 1 72 ? -8.844 9.734 6.523 1 94.12 72 THR B O 1
ATOM 1860 N N . CYS B 1 73 ? -7.273 11.328 6.988 1 95.88 73 CYS B N 1
ATOM 1861 C CA . CYS B 1 73 ? -7.453 12.047 5.73 1 95.88 73 CYS B CA 1
ATOM 1862 C C . CYS B 1 73 ? -6.395 11.641 4.715 1 95.88 73 CYS B C 1
ATOM 1864 O O . CYS B 1 73 ? -6.645 11.68 3.506 1 95.88 73 CYS B O 1
ATOM 1866 N N . TRP B 1 74 ? -5.223 11.281 5.266 1 95.31 74 TRP B N 1
ATOM 1867 C CA . TRP B 1 74 ? -4.102 11.008 4.371 1 95.31 74 TRP B CA 1
ATOM 1868 C C . TRP B 1 74 ? -3.049 10.148 5.062 1 95.31 74 TRP B C 1
ATOM 1870 O O . TRP B 1 74 ? -2.781 10.32 6.25 1 95.31 74 TRP B O 1
ATOM 1880 N N . VAL B 1 75 ? -2.51 9.211 4.379 1 93.38 75 VAL B N 1
ATOM 1881 C CA . VAL B 1 75 ? -1.34 8.43 4.773 1 93.38 75 VAL B CA 1
ATOM 1882 C C . VAL B 1 75 ? -0.361 8.336 3.605 1 93.38 75 VAL B C 1
ATOM 1884 O O . VAL B 1 75 ? -0.731 7.91 2.51 1 93.38 75 VAL B O 1
ATOM 1887 N N . VAL B 1 76 ? 0.849 8.836 3.795 1 91.44 76 VAL B N 1
ATOM 1888 C CA . VAL B 1 76 ? 1.894 8.773 2.779 1 91.44 76 VAL B CA 1
ATOM 1889 C C . VAL B 1 76 ? 3.158 8.164 3.379 1 91.44 76 VAL B C 1
ATOM 1891 O O . VAL B 1 76 ? 3.586 8.547 4.469 1 91.44 76 VAL B O 1
ATOM 1894 N N . ILE B 1 77 ? 3.707 7.164 2.678 1 89.81 77 ILE B N 1
ATOM 1895 C CA . ILE B 1 77 ? 4.895 6.496 3.205 1 89.81 77 ILE B CA 1
ATOM 1896 C C . ILE B 1 77 ? 5.984 6.469 2.139 1 89.81 77 ILE B C 1
ATOM 1898 O O . ILE B 1 77 ? 5.734 6.797 0.976 1 89.81 77 ILE B O 1
ATOM 1902 N N . ASP B 1 78 ? 7.238 6.191 2.596 1 88.38 78 ASP B N 1
ATOM 1903 C CA . ASP B 1 78 ? 8.414 6.012 1.751 1 88.38 78 ASP B CA 1
ATOM 1904 C C . ASP B 1 78 ? 8.734 7.289 0.979 1 88.38 78 ASP B C 1
ATOM 1906 O O . ASP B 1 78 ? 9.117 7.234 -0.192 1 88.38 78 ASP B O 1
ATOM 1910 N N . ILE B 1 79 ? 8.469 8.438 1.587 1 90.44 79 ILE B N 1
ATOM 1911 C CA . ILE B 1 79 ? 8.91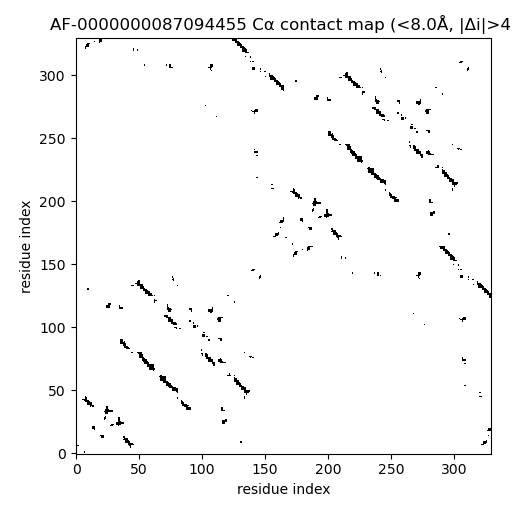4 9.719 1.055 1 90.44 79 ILE B CA 1
ATOM 1912 C C . ILE B 1 79 ? 10.438 9.812 1.143 1 90.44 79 ILE B C 1
ATOM 1914 O O . ILE B 1 79 ? 11.008 9.68 2.227 1 90.44 79 ILE B O 1
ATOM 1918 N N . PRO B 1 80 ? 11.047 10.016 0.042 1 91.31 80 PRO B N 1
ATOM 1919 C CA . PRO B 1 80 ? 12.5 10.188 0.125 1 91.31 80 PRO B CA 1
ATOM 1920 C C . PRO B 1 80 ? 12.906 11.344 1.032 1 91.31 80 PRO B C 1
ATOM 1922 O O . PRO B 1 80 ? 12.312 12.422 0.97 1 91.31 80 PRO B O 1
ATOM 1925 N N . PRO B 1 81 ? 13.938 11.141 1.854 1 93 81 PRO B N 1
ATOM 1926 C CA . PRO B 1 81 ? 14.32 12.18 2.809 1 93 81 PRO B CA 1
ATOM 1927 C C . PRO B 1 81 ? 14.93 13.406 2.129 1 93 81 PRO B C 1
ATOM 1929 O O . PRO B 1 81 ? 15.102 14.453 2.766 1 93 81 PRO B O 1
ATOM 1932 N N . THR B 1 82 ? 15.273 13.312 0.863 1 93.44 82 THR B N 1
ATOM 1933 C CA . THR B 1 82 ? 15.875 14.414 0.122 1 93.44 82 THR B CA 1
ATOM 1934 C C . THR B 1 82 ? 14.805 15.375 -0.383 1 93.44 82 THR B C 1
ATOM 1936 O O . THR B 1 82 ? 15.109 16.5 -0.795 1 93.44 82 THR B O 1
ATOM 1939 N N . LEU B 1 83 ? 13.586 14.922 -0.416 1 93.19 83 LEU B N 1
ATOM 1940 C CA . LEU B 1 83 ? 12.5 15.812 -0.812 1 93.19 83 LEU B CA 1
ATOM 1941 C C . LEU B 1 83 ? 12.258 16.891 0.247 1 93.19 83 LEU B C 1
ATOM 1943 O O . LEU B 1 83 ? 12.344 16.609 1.446 1 93.19 83 LEU B O 1
ATOM 1947 N N . LYS B 1 84 ? 11.758 18.016 -0.227 1 94.62 84 LYS B N 1
ATOM 1948 C CA . LYS B 1 84 ? 11.57 19.125 0.704 1 94.62 84 LYS B CA 1
ATOM 1949 C C . LYS B 1 84 ? 10.086 19.422 0.915 1 94.62 84 LYS B C 1
ATOM 1951 O O . LYS B 1 84 ? 9.734 20.312 1.689 1 94.62 84 LYS B O 1
ATOM 1956 N N . GLY B 1 85 ? 9.289 18.703 0.188 1 95.62 85 GLY B N 1
ATOM 1957 C CA . GLY B 1 85 ? 7.859 18.922 0.314 1 95.62 85 GLY B CA 1
ATOM 1958 C C . GLY B 1 85 ? 7.039 18.156 -0.706 1 95.62 85 GLY B C 1
ATOM 1959 O O . GLY B 1 85 ? 7.59 17.406 -1.517 1 95.62 85 GLY B O 1
ATOM 1960 N N . LEU B 1 86 ? 5.762 18.266 -0.575 1 94.88 86 LEU B N 1
ATOM 1961 C CA . LEU B 1 86 ? 4.773 17.797 -1.54 1 94.88 86 LEU B CA 1
ATOM 1962 C C . LEU B 1 86 ? 3.992 18.969 -2.129 1 94.88 86 LEU B C 1
ATOM 1964 O O . LEU B 1 86 ? 3.467 19.797 -1.389 1 94.88 86 LEU B O 1
ATOM 1968 N N . PRO B 1 87 ? 3.932 19.062 -3.465 1 94.38 87 PRO B N 1
ATOM 1969 C CA . PRO B 1 87 ? 3.195 20.172 -4.062 1 94.38 87 PRO B CA 1
ATOM 1970 C C . PRO B 1 87 ? 1.685 20.047 -3.875 1 94.38 87 PRO B C 1
ATOM 1972 O O . PRO B 1 87 ? 1.181 18.969 -3.58 1 94.38 87 PRO B O 1
ATOM 1975 N N . GLU B 1 88 ? 1.008 21.234 -4.012 1 95.31 88 GLU B N 1
ATOM 1976 C CA . GLU B 1 88 ? -0.452 21.219 -3.996 1 95.31 88 GLU B CA 1
ATOM 1977 C C . GLU B 1 88 ? -1.01 20.266 -5.047 1 95.31 88 GLU B C 1
ATOM 1979 O O . GLU B 1 88 ? -0.569 20.281 -6.199 1 95.31 88 GLU B O 1
ATOM 1984 N N . GLY B 1 89 ? -1.927 19.438 -4.609 1 94.06 89 GLY B N 1
ATOM 1985 C CA . GLY B 1 89 ? -2.559 18.516 -5.543 1 94.06 89 GLY B CA 1
ATOM 1986 C C . GLY B 1 89 ? -1.71 17.297 -5.844 1 94.06 89 GLY B C 1
ATOM 1987 O O . GLY B 1 89 ? -1.944 16.609 -6.836 1 94.06 89 GLY B O 1
ATOM 1988 N N . PHE B 1 90 ? -0.787 17.031 -5.047 1 92.81 90 PHE B N 1
ATOM 1989 C CA . PHE B 1 90 ? 0.09 15.875 -5.234 1 92.81 90 PHE B CA 1
ATOM 1990 C C . PHE B 1 90 ? -0.713 14.586 -5.246 1 92.81 90 PHE B C 1
ATOM 1992 O O . PHE B 1 90 ? -0.432 13.68 -6.039 1 92.81 90 PHE B O 1
ATOM 1999 N N . SER B 1 91 ? -1.599 14.461 -4.293 1 92.81 91 SER B N 1
ATOM 2000 C CA . SER B 1 91 ? -2.322 13.211 -4.094 1 92.81 91 SER B CA 1
ATOM 2001 C C . SER B 1 91 ? -2.943 12.711 -5.395 1 92.81 91 SER B C 1
ATOM 2003 O O . SER B 1 91 ? -3.543 13.492 -6.137 1 92.81 91 SER B O 1
ATOM 2005 N N . GLY B 1 92 ? -2.826 11.391 -5.613 1 84.25 92 GLY B N 1
ATOM 2006 C CA . GLY B 1 92 ? -3.389 10.75 -6.793 1 84.25 92 GLY B CA 1
ATOM 2007 C C . GLY B 1 92 ? -2.5 10.875 -8.016 1 84.25 92 GLY B C 1
ATOM 2008 O O . GLY B 1 92 ? -2.836 10.359 -9.086 1 84.25 92 GLY B O 1
ATOM 2009 N N . LYS B 1 93 ? -1.377 11.461 -7.957 1 78.5 93 LYS B N 1
ATOM 2010 C CA . LYS B 1 93 ? -0.524 11.703 -9.117 1 78.5 93 LYS B CA 1
ATOM 2011 C C . LYS B 1 93 ? 0.862 11.094 -8.914 1 78.5 93 LYS B C 1
ATOM 2013 O O . LYS B 1 93 ? 1.83 11.523 -9.547 1 78.5 93 LYS B O 1
ATOM 2018 N N . GLU B 1 94 ? 1.004 10.211 -7.949 1 68.56 94 GLU B N 1
ATOM 2019 C CA . GLU B 1 94 ? 2.311 9.648 -7.625 1 68.56 94 GLU B CA 1
ATOM 2020 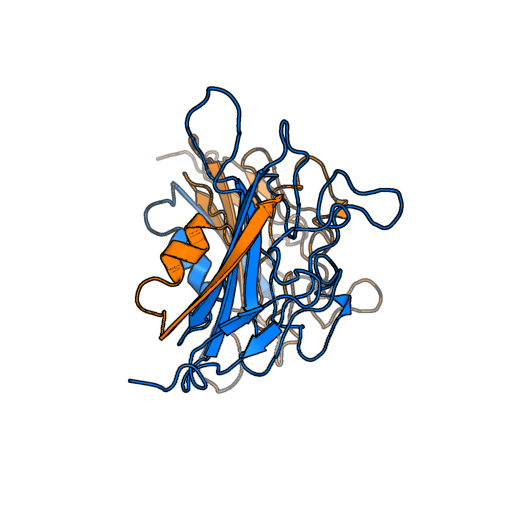C C . GLU B 1 94 ? 2.953 9 -8.852 1 68.56 94 GLU B C 1
ATOM 2022 O O . GLU B 1 94 ? 4.168 9.094 -9.039 1 68.56 94 GLU B O 1
ATOM 2027 N N . GLU B 1 95 ? 2.139 8.344 -9.672 1 62.09 95 GLU B N 1
ATOM 2028 C CA . GLU B 1 95 ? 2.678 7.641 -10.828 1 62.09 95 GLU B CA 1
ATOM 2029 C C . GLU B 1 95 ? 3.162 8.617 -11.898 1 62.09 95 GLU B C 1
ATOM 2031 O O . GLU B 1 95 ? 4.125 8.336 -12.617 1 62.09 95 GLU B O 1
ATOM 2036 N N . GLU B 1 96 ? 2.473 9.664 -11.992 1 62.06 96 GLU B N 1
ATOM 2037 C CA . GLU B 1 96 ? 2.807 10.656 -13.008 1 62.06 96 GLU B CA 1
ATOM 2038 C C . GLU B 1 96 ? 4.02 11.484 -12.594 1 62.06 96 GLU B C 1
ATOM 2040 O O . GLU B 1 96 ? 4.73 12.023 -13.445 1 62.06 96 GLU B O 1
ATOM 2045 N N . ALA B 1 97 ? 4.164 11.672 -11.273 1 58.72 97 ALA B N 1
ATOM 2046 C CA . ALA B 1 97 ? 5.199 12.586 -10.797 1 58.72 97 ALA B CA 1
ATOM 2047 C C . ALA B 1 97 ? 6.594 12.023 -11.062 1 58.72 97 ALA B C 1
ATOM 2049 O O . ALA B 1 97 ? 7.551 12.781 -11.242 1 58.72 97 ALA B O 1
ATOM 2050 N N . GLY B 1 98 ? 6.633 10.633 -11.445 1 60.22 98 GLY B N 1
ATOM 2051 C CA . GLY B 1 98 ? 7.926 10.062 -11.805 1 60.22 98 GLY B CA 1
ATOM 2052 C C . GLY B 1 98 ? 9.07 10.648 -11 1 60.22 98 GLY B C 1
ATOM 2053 O O . GLY B 1 98 ? 8.852 11.32 -9.992 1 60.22 98 GLY B O 1
ATOM 2054 N N . GLY B 1 99 ? 10.328 10.102 -11.273 1 66.12 99 GLY B N 1
ATOM 2055 C CA . GLY B 1 99 ? 11.539 10.656 -10.695 1 66.12 99 GLY B CA 1
ATOM 2056 C C . GLY B 1 99 ? 11.633 10.461 -9.195 1 66.12 99 GLY B C 1
ATOM 2057 O O . GLY B 1 99 ? 11.492 9.336 -8.703 1 66.12 99 GLY B O 1
ATOM 2058 N N . TYR B 1 100 ? 11.695 11.734 -8.492 1 66.19 100 TYR B N 1
ATOM 2059 C CA . TYR B 1 100 ? 11.953 11.773 -7.055 1 66.19 100 TYR B CA 1
ATOM 2060 C C . TYR B 1 100 ? 10.758 11.25 -6.27 1 66.19 100 TYR B C 1
ATOM 2062 O O . TYR B 1 100 ? 10.891 10.875 -5.102 1 66.19 100 TYR B O 1
ATOM 2070 N N . TYR B 1 101 ? 9.555 11.062 -6.941 1 73.88 101 TYR B N 1
ATOM 2071 C CA . TYR B 1 101 ? 8.344 10.695 -6.215 1 73.88 101 TYR B CA 1
ATOM 2072 C C . TYR B 1 101 ? 7.996 9.227 -6.441 1 73.88 101 TYR B C 1
ATOM 2074 O O . TYR B 1 101 ? 7.031 8.719 -5.863 1 73.88 101 TYR B O 1
ATOM 2082 N N . ALA B 1 102 ? 8.82 8.547 -7.23 1 72.12 102 ALA B N 1
ATOM 2083 C CA . ALA B 1 102 ? 8.477 7.219 -7.73 1 72.12 102 ALA B CA 1
ATOM 2084 C C . ALA B 1 102 ? 8.328 6.223 -6.582 1 72.12 102 ALA B C 1
ATOM 2086 O O . ALA B 1 102 ? 7.527 5.293 -6.66 1 72.12 102 ALA B O 1
ATOM 2087 N N . ASP B 1 103 ? 8.969 6.547 -5.438 1 76.06 103 ASP B N 1
ATOM 2088 C CA . ASP B 1 103 ? 8.977 5.566 -4.355 1 76.06 103 ASP B CA 1
ATOM 2089 C C . ASP B 1 103 ? 7.863 5.852 -3.352 1 76.06 103 ASP B C 1
ATOM 2091 O O . ASP B 1 103 ? 7.582 5.027 -2.479 1 76.06 103 ASP B O 1
ATOM 2095 N N . ILE B 1 104 ? 7.219 6.98 -3.568 1 85.5 104 ILE B N 1
ATOM 2096 C CA . ILE B 1 104 ? 6.207 7.41 -2.607 1 85.5 104 ILE B CA 1
ATOM 2097 C C . ILE B 1 104 ? 4.941 6.574 -2.783 1 85.5 104 ILE B C 1
ATOM 2099 O O . ILE B 1 104 ? 4.52 6.305 -3.91 1 85.5 104 ILE B O 1
ATOM 2103 N N . LYS B 1 105 ? 4.383 6.184 -1.677 1 84.19 105 LYS B N 1
ATOM 2104 C CA . LYS B 1 105 ? 3.125 5.438 -1.702 1 84.19 105 LYS B CA 1
ATOM 2105 C C . LYS B 1 105 ? 2.072 6.105 -0.823 1 84.19 105 LYS B C 1
ATOM 2107 O O . LYS B 1 105 ? 2.377 6.562 0.28 1 84.19 105 LYS B O 1
ATOM 2112 N N . GLU B 1 106 ? 0.925 6.148 -1.38 1 87.69 106 GLU B N 1
ATOM 2113 C CA . GLU B 1 106 ? -0.208 6.605 -0.582 1 87.69 106 GLU B CA 1
ATOM 2114 C C . GLU B 1 106 ? -0.994 5.43 -0.011 1 87.69 106 GLU B C 1
ATOM 2116 O O . GLU B 1 106 ? -1.305 4.477 -0.73 1 87.69 106 GLU B O 1
ATOM 2121 N N . GLY B 1 107 ? -1.219 5.5 1.28 1 84.38 107 GLY B N 1
ATOM 2122 C CA . GLY B 1 107 ? -2.076 4.523 1.936 1 84.38 107 GLY B CA 1
ATOM 2123 C C . GLY B 1 107 ? -3.541 4.918 1.925 1 84.38 107 GLY B C 1
ATOM 2124 O O . GLY B 1 107 ? -3.904 5.969 1.392 1 84.38 107 GLY B O 1
ATOM 2125 N N . ASN B 1 108 ? -4.379 4.074 2.529 1 83.62 108 ASN B N 1
ATOM 2126 C CA . ASN B 1 108 ? -5.816 4.32 2.553 1 83.62 108 ASN B CA 1
ATOM 2127 C C . ASN B 1 108 ? -6.188 5.379 3.59 1 83.62 108 ASN B C 1
ATOM 2129 O O . ASN B 1 108 ? -5.66 5.367 4.703 1 83.62 108 ASN B O 1
ATOM 2133 N N . ASN B 1 109 ? -7.117 6.238 3.191 1 88.38 109 ASN B N 1
ATOM 2134 C CA . ASN B 1 109 ? -7.828 7.074 4.152 1 88.38 109 ASN B CA 1
ATOM 2135 C C . ASN B 1 109 ? -9.047 6.359 4.723 1 88.38 109 ASN B C 1
ATOM 2137 O O . ASN B 1 109 ? -9.234 5.164 4.5 1 88.38 109 ASN B O 1
ATOM 2141 N N . ASP B 1 110 ? -9.852 7.07 5.504 1 88.25 110 ASP B N 1
ATOM 2142 C CA . ASP B 1 110 ? -10.938 6.391 6.199 1 88.25 110 ASP B CA 1
ATOM 2143 C C . ASP B 1 110 ? -12.148 6.199 5.277 1 88.25 110 ASP B C 1
ATOM 2145 O O . ASP B 1 110 ? -13.133 5.57 5.66 1 88.25 110 ASP B O 1
ATOM 2149 N N . TYR B 1 111 ? -12.078 6.645 4 1 82.94 111 TYR B N 1
ATOM 2150 C CA . TYR B 1 111 ? -13.023 6.23 2.965 1 82.94 111 TYR B CA 1
ATOM 2151 C C . TYR B 1 111 ? -12.578 4.922 2.32 1 82.94 111 TYR B C 1
ATOM 2153 O O . TYR B 1 111 ? -13.211 4.445 1.377 1 82.94 111 TYR B O 1
ATOM 2161 N N . LYS B 1 112 ? -11.414 4.488 2.723 1 77.38 112 LYS B N 1
ATOM 2162 C CA . LYS B 1 112 ? -10.859 3.207 2.295 1 77.38 112 LYS B CA 1
ATOM 2163 C C . LYS B 1 112 ? -10.359 3.277 0.853 1 77.38 112 LYS B C 1
ATOM 2165 O O . LYS B 1 112 ? -10.461 2.299 0.109 1 77.38 112 LYS B O 1
ATOM 2170 N N . VAL B 1 113 ? -9.969 4.422 0.447 1 78.81 113 VAL B N 1
ATOM 2171 C CA . VAL B 1 113 ? -9.297 4.621 -0.833 1 78.81 113 VAL B CA 1
ATOM 2172 C C . VAL B 1 113 ? -7.938 5.289 -0.608 1 78.81 113 VAL B C 1
ATOM 2174 O O . VAL B 1 113 ? -7.742 5.988 0.389 1 78.81 113 VAL B O 1
ATOM 2177 N N . PRO B 1 114 ? -7.055 5.082 -1.493 1 82.38 114 PRO B N 1
ATOM 2178 C CA . PRO B 1 114 ? -5.758 5.746 -1.33 1 82.38 114 PRO B CA 1
ATOM 2179 C C . PRO B 1 114 ? -5.84 7.254 -1.555 1 82.38 114 PRO B C 1
ATOM 2181 O O . PRO B 1 114 ? -6.66 7.723 -2.348 1 82.38 114 PRO B O 1
ATOM 2184 N N . GLY B 1 115 ? -4.992 7.957 -0.8 1 90.5 115 GLY B N 1
ATOM 2185 C CA . GLY B 1 115 ? -4.824 9.367 -1.11 1 90.5 115 GLY B CA 1
ATOM 2186 C C . GLY B 1 115 ? -5.562 10.281 -0.152 1 90.5 115 GLY B C 1
ATOM 2187 O O . GLY B 1 115 ? -6.152 9.82 0.828 1 90.5 115 GLY B O 1
ATOM 2188 N N . TRP B 1 116 ? -5.527 11.609 -0.452 1 94.75 116 TRP B N 1
ATOM 2189 C CA . TRP B 1 116 ? -6.082 12.672 0.377 1 94.75 116 TRP B CA 1
ATOM 2190 C C . TRP B 1 116 ? -7.594 12.766 0.198 1 94.75 116 TRP B C 1
ATOM 2192 O O . TRP B 1 116 ? -8.094 12.727 -0.929 1 94.75 116 TRP B O 1
ATOM 2202 N N . ARG B 1 117 ? -8.242 12.891 1.325 1 92.62 117 ARG B N 1
ATOM 2203 C CA . ARG B 1 117 ? -9.633 13.328 1.361 1 92.62 117 ARG B CA 1
ATOM 2204 C C . ARG B 1 117 ? -9.891 14.234 2.561 1 92.62 117 ARG B C 1
ATOM 2206 O O . ARG B 1 117 ? -9.688 13.828 3.707 1 92.62 117 ARG B O 1
ATOM 2213 N N . GLY B 1 118 ? -10.25 15.516 2.268 1 92.31 118 GLY B N 1
ATOM 2214 C CA . GLY B 1 118 ? -10.773 16.391 3.301 1 92.31 118 GLY B CA 1
ATOM 2215 C C . GLY B 1 118 ? -12.281 16.359 3.412 1 92.31 118 GLY B C 1
ATOM 2216 O O . GLY B 1 118 ? -12.984 16.891 2.547 1 92.31 118 GLY B O 1
ATOM 2217 N N . PRO B 1 119 ? -12.75 15.758 4.418 1 85.31 119 PRO B N 1
ATOM 2218 C CA . PRO B 1 119 ? -14.195 15.523 4.465 1 85.31 119 PRO B CA 1
ATOM 2219 C C . PRO B 1 119 ? -15 16.812 4.629 1 85.31 119 PRO B C 1
ATOM 2221 O O . PRO B 1 119 ? -14.453 17.828 5.082 1 85.31 119 PRO B O 1
ATOM 2224 N N . LYS B 1 120 ? -16.25 16.609 4.121 1 84.25 120 LYS B N 1
ATOM 2225 C CA . LYS B 1 120 ? -17.203 17.656 4.484 1 84.25 120 LYS B CA 1
ATOM 2226 C C . LYS B 1 120 ? -17.562 17.594 5.965 1 84.25 120 LYS B C 1
ATOM 2228 O O . LYS B 1 120 ? -17.906 16.516 6.48 1 84.25 120 LYS B O 1
ATOM 2233 N N . LEU B 1 121 ? -17.453 18.672 6.59 1 82.25 121 LEU B N 1
ATOM 2234 C CA . LEU B 1 121 ? -17.641 18.688 8.039 1 82.25 121 LEU B CA 1
ATOM 2235 C C . LEU B 1 121 ? -19.047 19.172 8.398 1 82.25 121 LEU B C 1
ATOM 2237 O O . LEU B 1 121 ? -19.578 20.062 7.742 1 82.25 121 LEU B O 1
ATOM 2241 N N . PRO B 1 122 ? -19.578 18.484 9.328 1 79.94 122 PRO B N 1
ATOM 2242 C CA . PRO B 1 122 ? -20.875 18.969 9.797 1 79.94 122 PRO B CA 1
ATOM 2243 C C . PRO B 1 122 ? -20.797 20.375 10.383 1 79.94 122 PRO B C 1
ATOM 2245 O O . PRO B 1 122 ? -21.766 21.156 10.273 1 79.94 122 PRO B O 1
ATOM 2248 N N . SER B 1 123 ? -19.75 20.719 11.023 1 81.81 123 SER B N 1
ATOM 2249 C CA . SER B 1 123 ? -19.5 22.031 11.586 1 81.81 123 SER B CA 1
ATOM 2250 C C . SER B 1 123 ? -18.078 22.5 11.305 1 81.81 123 SER B C 1
ATOM 2252 O O . SER B 1 123 ? -17.203 21.688 10.977 1 81.81 123 SER B O 1
ATOM 2254 N N . HIS B 1 124 ? -17.938 23.781 11.375 1 85.12 124 HIS B N 1
ATOM 2255 C CA . HIS B 1 124 ? -16.594 24.344 11.188 1 85.12 124 HIS B CA 1
ATOM 2256 C C . HIS B 1 124 ? -15.828 24.391 12.508 1 85.12 124 HIS B C 1
ATOM 2258 O O . HIS B 1 124 ? -16.422 24.281 13.578 1 85.12 124 HIS B O 1
ATOM 2264 N N . GLY B 1 125 ? -1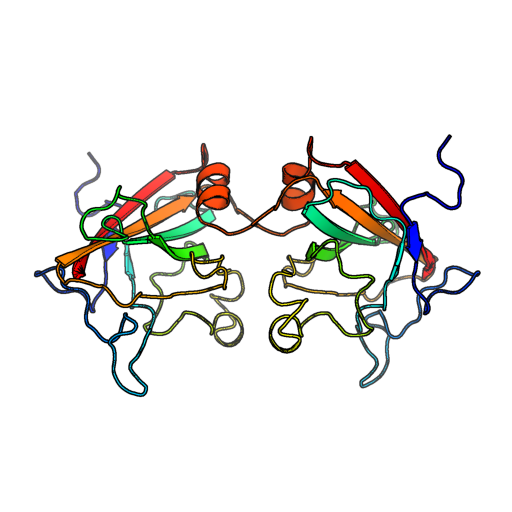4.508 24.359 12.359 1 88 125 GLY B N 1
ATOM 2265 C CA . GLY B 1 125 ? -13.672 24.453 13.547 1 88 125 GLY B CA 1
ATOM 2266 C C . GLY B 1 125 ? -12.875 23.188 13.812 1 88 125 GLY B C 1
ATOM 2267 O O . GLY B 1 125 ? -12.094 23.125 14.766 1 88 125 GLY B O 1
ATOM 2268 N N . HIS B 1 126 ? -12.992 22.203 13.023 1 91.44 126 HIS B N 1
ATOM 2269 C CA . HIS B 1 126 ? -12.266 20.953 13.227 1 91.44 126 HIS B CA 1
ATOM 2270 C C . HIS B 1 126 ? -10.758 21.172 13.133 1 91.44 126 HIS B C 1
ATOM 2272 O O . HIS B 1 126 ? -10.289 21.906 12.266 1 91.44 126 HIS B O 1
ATOM 2278 N N . ARG B 1 127 ? -10.133 20.547 14.047 1 90.69 127 ARG B N 1
ATOM 2279 C CA . ARG B 1 127 ? -8.672 20.531 13.984 1 90.69 127 ARG B CA 1
ATOM 2280 C C . ARG B 1 127 ? -8.18 19.391 13.094 1 90.69 127 ARG B C 1
ATOM 2282 O O . ARG B 1 127 ? -8.625 18.25 13.227 1 90.69 127 ARG B O 1
ATOM 2289 N N . PHE B 1 128 ? -7.309 19.75 12.148 1 93.88 128 PHE B N 1
ATOM 2290 C CA . PHE B 1 128 ? -6.57 18.797 11.336 1 93.88 128 PHE B CA 1
ATOM 2291 C C . PHE B 1 128 ? -5.113 18.719 11.773 1 93.88 128 PHE B C 1
ATOM 2293 O O . PHE B 1 128 ? -4.41 19.734 11.781 1 93.88 128 PHE B O 1
ATOM 2300 N N . LEU B 1 129 ? -4.738 17.547 12.109 1 94.12 129 LEU B N 1
ATOM 2301 C CA . LEU B 1 129 ? -3.371 17.328 12.578 1 94.12 129 LEU B CA 1
ATOM 2302 C C . LEU B 1 129 ? -2.543 16.609 11.523 1 94.12 129 LEU B C 1
ATOM 2304 O O . LEU B 1 129 ? -2.879 15.492 11.125 1 94.12 129 LEU B O 1
ATOM 2308 N N . PHE B 1 130 ? -1.481 17.312 11.008 1 95.81 130 PHE B N 1
ATOM 2309 C CA . PHE B 1 130 ? -0.466 16.734 10.141 1 95.81 130 PHE B CA 1
ATOM 2310 C C . PHE B 1 130 ? 0.739 16.266 10.953 1 95.81 130 PHE B C 1
ATOM 2312 O O . PHE B 1 130 ? 1.327 17.047 11.703 1 95.81 130 PHE B O 1
ATOM 2319 N N . ARG B 1 131 ? 1.053 14.984 10.805 1 96.31 131 ARG B N 1
ATOM 2320 C CA . ARG B 1 131 ? 2.242 14.445 11.453 1 96.31 131 ARG B CA 1
ATOM 2321 C C . ARG B 1 131 ? 3.209 13.859 10.43 1 96.31 131 ARG B C 1
ATOM 2323 O O . ARG B 1 131 ? 2.834 12.984 9.648 1 96.31 131 ARG B O 1
ATOM 2330 N N . LEU B 1 132 ? 4.406 14.414 10.453 1 96.38 132 LEU B N 1
ATOM 2331 C CA . LEU B 1 132 ? 5.492 13.93 9.602 1 96.38 132 LEU B CA 1
ATOM 2332 C C . LEU B 1 132 ? 6.562 13.234 10.43 1 96.38 132 LEU B C 1
ATOM 2334 O O . LEU B 1 132 ? 7.07 13.797 11.406 1 96.38 132 LEU B O 1
ATOM 2338 N N . PHE B 1 133 ? 6.875 12.023 10.062 1 94.38 133 PHE B N 1
ATOM 2339 C CA . PHE B 1 133 ? 7.848 11.219 10.789 1 94.38 133 PHE B CA 1
ATOM 2340 C C . PHE B 1 133 ? 9.109 11.023 9.953 1 94.38 133 PHE B C 1
ATOM 2342 O O . PHE B 1 133 ? 9.039 10.641 8.781 1 94.38 133 PHE B O 1
ATOM 2349 N N . ALA B 1 134 ? 10.258 11.336 10.547 1 96.31 134 ALA B N 1
ATOM 2350 C CA . ALA B 1 134 ? 11.547 10.922 10 1 96.31 134 ALA B CA 1
ATOM 2351 C C . ALA B 1 134 ? 11.922 9.531 10.492 1 96.31 134 ALA B C 1
ATOM 2353 O O . ALA B 1 134 ? 11.992 9.289 11.703 1 96.31 134 ALA B O 1
ATOM 2354 N N . LEU B 1 135 ? 12.172 8.617 9.562 1 93.44 135 LEU B N 1
ATOM 2355 C CA . LEU B 1 135 ? 12.328 7.215 9.93 1 93.44 135 LEU B CA 1
ATOM 2356 C C . LEU B 1 135 ? 13.711 6.707 9.547 1 93.44 135 LEU B C 1
ATOM 2358 O O . LEU B 1 135 ? 14.234 7.051 8.484 1 93.44 135 LEU B O 1
ATOM 2362 N N . ASP B 1 136 ? 14.297 5.812 10.344 1 93.5 136 ASP B N 1
ATOM 2363 C CA . ASP B 1 136 ? 15.578 5.191 10.039 1 93.5 136 ASP B CA 1
ATOM 2364 C C . ASP B 1 136 ? 15.383 3.891 9.258 1 93.5 136 ASP B C 1
ATOM 2366 O O . ASP B 1 136 ? 16.266 3.033 9.25 1 93.5 136 ASP B O 1
ATOM 2370 N N . ASP B 1 137 ? 14.125 3.746 8.664 1 85.31 137 ASP B N 1
ATOM 2371 C CA . ASP B 1 137 ? 13.773 2.539 7.926 1 85.31 137 ASP B CA 1
ATOM 2372 C C . ASP B 1 137 ? 12.836 2.859 6.77 1 85.31 137 ASP B C 1
ATOM 2374 O O . ASP B 1 137 ? 12.281 3.959 6.699 1 85.31 137 ASP B O 1
ATOM 2378 N N . GLU B 1 138 ? 12.82 1.85 5.848 1 83.69 138 GLU B N 1
ATOM 2379 C CA . GLU B 1 138 ? 11.789 1.864 4.812 1 83.69 138 GLU B CA 1
ATOM 2380 C C . GLU B 1 138 ? 10.594 1.014 5.219 1 83.69 138 GLU B C 1
ATOM 2382 O O . GLU B 1 138 ? 10.75 -0.061 5.801 1 83.69 138 GLU B O 1
ATOM 2387 N N . LEU B 1 139 ? 9.445 1.572 5.035 1 77.44 139 LEU B N 1
ATOM 2388 C CA . LEU B 1 139 ? 8.273 0.82 5.473 1 77.44 139 LEU B CA 1
ATOM 2389 C C . LEU B 1 139 ? 7.918 -0.263 4.461 1 77.44 139 LEU B C 1
ATOM 2391 O O . LEU B 1 139 ? 7.504 -1.362 4.844 1 77.44 139 LEU B O 1
ATOM 2395 N N . ASN B 1 140 ? 8.188 -0.044 3.189 1 70.06 140 ASN B N 1
ATOM 2396 C CA . ASN B 1 140 ? 7.953 -0.999 2.111 1 70.06 140 ASN B CA 1
ATOM 2397 C C . ASN B 1 140 ? 6.633 -1.738 2.299 1 70.06 140 ASN B C 1
ATOM 2399 O O . ASN B 1 140 ? 6.578 -2.965 2.186 1 70.06 140 ASN B O 1
ATOM 2403 N N . VAL B 1 141 ? 5.613 -0.869 2.734 1 65.5 141 VAL B N 1
ATOM 2404 C CA . VAL B 1 141 ? 4.32 -1.47 3.049 1 65.5 141 VAL B CA 1
ATOM 2405 C C . VAL B 1 141 ? 3.721 -2.094 1.791 1 65.5 141 VAL B C 1
ATOM 2407 O O . VAL B 1 141 ? 3.859 -1.548 0.694 1 65.5 141 VAL B O 1
ATOM 2410 N N . GLY B 1 142 ? 3.555 -3.424 1.782 1 67.69 142 GLY B N 1
ATOM 2411 C CA . GLY B 1 142 ? 2.945 -4.105 0.652 1 67.69 142 GLY B CA 1
ATOM 2412 C C . GLY B 1 142 ? 3.908 -5.02 -0.083 1 67.69 142 GLY B C 1
ATOM 2413 O O . GLY B 1 142 ? 3.504 -5.766 -0.979 1 67.69 142 GLY B O 1
ATOM 2414 N N . ASN B 1 143 ? 5.164 -4.793 0.305 1 75.94 143 ASN B N 1
ATOM 2415 C CA . ASN B 1 143 ? 6.043 -5.773 -0.324 1 75.94 143 ASN B CA 1
ATOM 2416 C C . ASN B 1 143 ? 5.918 -7.145 0.337 1 75.94 143 ASN B C 1
ATOM 2418 O O . ASN B 1 143 ? 5.211 -7.297 1.333 1 75.94 143 ASN B O 1
ATOM 2422 N N . LYS B 1 144 ? 6.59 -8.133 -0.305 1 84.94 144 LYS B N 1
ATOM 2423 C CA . LYS B 1 144 ? 6.465 -9.531 0.095 1 84.94 144 LYS B CA 1
ATOM 2424 C C . LYS B 1 144 ? 6.84 -9.719 1.563 1 84.94 144 LYS B C 1
ATOM 2426 O O . LYS B 1 144 ? 6.086 -10.328 2.328 1 84.94 144 LYS B O 1
ATOM 2431 N N . GLU B 1 145 ? 7.98 -9.117 1.98 1 83 145 GLU B N 1
ATOM 2432 C CA . GLU B 1 145 ? 8.477 -9.32 3.338 1 83 145 GLU B CA 1
ATOM 2433 C C . GLU B 1 145 ? 7.492 -8.789 4.375 1 83 145 GLU B C 1
ATOM 2435 O O . GLU B 1 145 ? 7.188 -9.469 5.352 1 83 145 GLU B O 1
ATOM 2440 N N . LYS B 1 146 ? 7.047 -7.602 4.164 1 78.88 146 LYS B N 1
ATOM 2441 C CA . LYS B 1 146 ? 6.121 -6.98 5.113 1 78.88 146 LYS B CA 1
ATOM 2442 C C . LYS B 1 146 ? 4.781 -7.707 5.129 1 78.88 146 LYS B C 1
ATOM 2444 O O . LYS B 1 146 ? 4.16 -7.855 6.184 1 78.88 146 LYS B O 1
ATOM 2449 N N . VAL B 1 147 ? 4.316 -8.195 4.016 1 83.38 147 VAL B N 1
ATOM 2450 C CA . VAL B 1 147 ? 3.07 -8.945 3.938 1 83.38 147 VAL B CA 1
ATOM 2451 C C . VAL B 1 147 ? 3.219 -10.273 4.684 1 83.38 147 VAL B C 1
ATOM 2453 O O . VAL B 1 147 ? 2.355 -10.641 5.48 1 83.38 147 VAL B O 1
ATOM 2456 N N . LEU B 1 148 ? 4.344 -11.008 4.441 1 87.12 148 LEU B N 1
ATOM 2457 C CA . LEU B 1 148 ? 4.543 -12.305 5.086 1 87.12 148 LEU B CA 1
ATOM 2458 C C . LEU B 1 148 ? 4.684 -12.141 6.594 1 87.12 148 LEU B C 1
ATOM 2460 O O . LEU B 1 148 ? 4.242 -13 7.359 1 87.12 148 LEU B O 1
ATOM 2464 N N . GLU B 1 149 ? 5.258 -11.016 7.02 1 83 149 GLU B N 1
ATOM 2465 C CA . GLU B 1 149 ? 5.305 -10.711 8.445 1 83 149 GLU B CA 1
ATOM 2466 C C . GLU B 1 149 ? 3.906 -10.445 9 1 83 149 GLU B C 1
ATOM 2468 O O . GLU B 1 149 ? 3.547 -10.945 10.062 1 83 149 GLU B O 1
ATOM 2473 N N . ALA B 1 150 ? 3.076 -9.703 8.359 1 81.12 150 ALA B N 1
ATOM 2474 C CA . ALA B 1 150 ? 1.762 -9.266 8.82 1 81.12 150 ALA B CA 1
ATOM 2475 C C . ALA B 1 150 ? 0.792 -10.438 8.914 1 81.12 150 ALA B C 1
ATOM 2477 O O . ALA B 1 150 ? -0.126 -10.43 9.742 1 81.12 150 ALA B O 1
ATOM 2478 N N . ILE B 1 151 ? 1.014 -11.445 8.047 1 86.25 151 ILE B N 1
ATOM 2479 C CA . ILE B 1 151 ? 0.002 -12.492 8.008 1 86.25 151 ILE B CA 1
ATOM 2480 C C . ILE B 1 151 ? 0.319 -13.555 9.062 1 86.25 151 ILE B C 1
ATOM 2482 O O . ILE B 1 151 ? -0.483 -14.461 9.305 1 86.25 151 ILE B O 1
ATOM 2486 N N . GLU B 1 152 ? 1.526 -13.477 9.656 1 86.06 152 GLU B N 1
ATOM 2487 C CA . GLU B 1 152 ? 1.881 -14.438 10.695 1 86.06 152 GLU B CA 1
ATOM 2488 C C . GLU B 1 152 ? 0.814 -14.484 11.789 1 86.06 152 GLU B C 1
ATOM 2490 O O . GLU B 1 152 ? 0.412 -13.453 12.32 1 86.06 152 GLU B O 1
ATOM 2495 N N . GLY B 1 153 ? 0.302 -15.664 12.172 1 90.69 153 GLY B N 1
ATOM 2496 C CA . GLY B 1 153 ? -0.72 -15.852 13.188 1 90.69 153 GLY B CA 1
ATOM 2497 C C . GLY B 1 153 ? -2.131 -15.68 12.656 1 90.69 153 GLY B C 1
ATOM 2498 O O . GLY B 1 153 ? -3.104 -15.859 13.391 1 90.69 153 GLY B O 1
ATOM 2499 N N . HIS B 1 154 ? -2.273 -15.32 11.32 1 92.06 154 HIS B N 1
ATOM 2500 C CA . HIS B 1 154 ? -3.594 -15.016 10.781 1 92.06 154 HIS B CA 1
ATOM 2501 C C . HIS B 1 154 ? -3.932 -15.93 9.609 1 92.06 154 HIS B C 1
ATOM 2503 O O . HIS B 1 154 ? -4.965 -15.758 8.961 1 92.06 154 HIS B O 1
ATOM 2509 N N . VAL B 1 155 ? -3.062 -16.984 9.312 1 92.06 155 VAL B N 1
ATOM 2510 C CA . VAL B 1 155 ? -3.252 -17.844 8.148 1 92.06 155 VAL B CA 1
ATOM 2511 C C . VAL B 1 155 ? -4.176 -19 8.516 1 92.06 155 VAL B C 1
ATOM 2513 O O . VAL B 1 155 ? -3.857 -19.812 9.391 1 92.06 155 VAL B O 1
ATOM 2516 N N . LEU B 1 156 ? -5.312 -19.047 7.891 1 93.81 156 LEU B N 1
ATOM 2517 C CA . LEU B 1 156 ? -6.242 -20.156 8.047 1 93.81 156 LEU B CA 1
ATOM 2518 C C . LEU B 1 156 ? -5.848 -21.328 7.164 1 93.81 156 LEU B C 1
ATOM 2520 O O . LEU B 1 156 ? -6.004 -22.484 7.555 1 93.81 156 LEU B O 1
ATOM 2524 N N . ALA B 1 157 ? -5.375 -20.984 5.945 1 93.88 157 ALA B N 1
ATOM 2525 C CA . ALA B 1 157 ? -4.93 -21.969 4.973 1 93.88 157 ALA B CA 1
ATOM 2526 C C . ALA B 1 157 ? -4.055 -21.328 3.898 1 93.88 157 ALA B C 1
ATOM 2528 O O . ALA B 1 157 ? -4.102 -20.109 3.695 1 93.88 157 ALA B O 1
ATOM 2529 N N . GLU B 1 158 ? -3.24 -22.141 3.309 1 95 158 GLU B N 1
ATOM 2530 C CA . GLU B 1 158 ? -2.389 -21.75 2.189 1 95 158 GLU B CA 1
ATOM 2531 C C . GLU B 1 158 ? -2.561 -22.703 1.009 1 95 158 GLU B C 1
ATOM 2533 O O . GLU B 1 158 ? -2.623 -23.906 1.189 1 95 158 GLU B O 1
ATOM 2538 N N . ALA B 1 159 ? -2.781 -22.156 -0.184 1 93.69 159 ALA B N 1
ATOM 2539 C CA . ALA B 1 159 ? -2.771 -22.906 -1.434 1 93.69 159 ALA B CA 1
ATOM 2540 C C . ALA B 1 159 ? -1.594 -22.5 -2.314 1 93.69 159 ALA B C 1
ATOM 2542 O O . ALA B 1 159 ? -1.218 -21.312 -2.348 1 93.69 159 ALA B O 1
ATOM 2543 N N . GLU B 1 160 ? -1.027 -23.5 -2.986 1 93.56 160 GLU B N 1
ATOM 2544 C CA . GLU B 1 160 ? 0.142 -23.234 -3.82 1 93.56 160 GLU B CA 1
ATOM 2545 C C . GLU B 1 160 ? -0.073 -23.734 -5.246 1 93.56 160 GLU B C 1
ATOM 2547 O O . GLU B 1 160 ? -0.761 -24.734 -5.461 1 93.56 160 GLU B O 1
ATOM 2552 N N . LEU B 1 161 ? 0.435 -22.984 -6.184 1 93.19 161 LEU B N 1
ATOM 2553 C CA . LEU B 1 161 ? 0.554 -23.359 -7.59 1 93.19 161 LEU B CA 1
ATOM 2554 C C . LEU B 1 161 ? 1.986 -23.172 -8.078 1 93.19 161 LEU B C 1
ATOM 2556 O O . LEU B 1 161 ? 2.533 -22.078 -8.016 1 93.19 161 LEU B O 1
ATOM 2560 N N . MET B 1 162 ? 2.602 -24.266 -8.445 1 92.94 162 MET B N 1
ATOM 2561 C CA . MET B 1 162 ? 3.957 -24.25 -8.992 1 92.94 162 MET B CA 1
ATOM 2562 C C . MET B 1 162 ? 3.932 -24.359 -10.508 1 92.94 162 MET B C 1
ATOM 2564 O O . MET B 1 162 ? 3.244 -25.203 -11.07 1 92.94 162 MET B O 1
ATOM 2568 N N . THR B 1 163 ? 4.625 -23.391 -11.133 1 93.25 163 THR B N 1
ATOM 2569 C CA . THR B 1 163 ? 4.781 -23.453 -12.586 1 93.25 163 THR B CA 1
ATOM 2570 C C . THR B 1 163 ? 6.254 -23.375 -12.977 1 93.25 163 THR B C 1
ATOM 2572 O O . THR B 1 163 ? 7.113 -23.094 -12.133 1 93.25 163 THR B O 1
ATOM 2575 N N . LYS B 1 164 ? 6.465 -23.719 -14.242 1 90.81 164 LYS B N 1
ATOM 2576 C CA . LYS B 1 164 ? 7.828 -23.672 -14.766 1 90.81 164 LYS B CA 1
ATOM 2577 C C . LYS B 1 164 ? 7.891 -22.906 -16.078 1 90.81 164 LYS B C 1
ATOM 2579 O O . LYS B 1 164 ? 6.996 -23.031 -16.922 1 90.81 164 LYS B O 1
ATOM 2584 N N . PHE B 1 165 ? 8.977 -22.172 -16.141 1 89.94 165 PHE B N 1
ATOM 2585 C CA . PHE B 1 165 ? 9.219 -21.453 -17.391 1 89.94 165 PHE B CA 1
ATOM 2586 C C . PHE B 1 165 ? 10.578 -21.828 -17.969 1 89.94 165 PHE B C 1
ATOM 2588 O O . PHE B 1 165 ? 11.602 -21.703 -17.297 1 89.94 165 PHE B O 1
#

Secondary structure (DSSP, 8-state):
---GGGS-EEE-TTS-TT-BPPG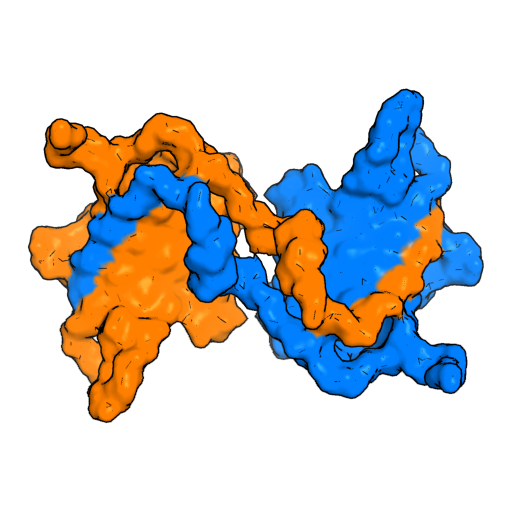GGSTT-BTTBSSPPPPEEEE-PPTT--EEEEEEEETTTT-TTS---PEEEEEEEEE-TT--EE-TT-TT-HHHH-GGGTT-EE-B-TTSSBS---PPPSSS--EEEEEEEEESS---TTSHHHHHHHTTT-EEEEEEEEEE-/---GGGS-EEE-TTS-TT-BPPGGGSTT-BTTBSSPPPPEEEE-PPTT--EEEEEEEETTTT-TTS---PEEEEEEEEE-TT--EE-TT-TT-HHHH-GGGTT-EE-B-TTSSBS---PPPSSS--EEEEEEEEESS---TTSHHHHHHHTTT-EEEEEEEEEE-

Organism: Hibiscus syriacus (NCBI:txid106335)

Foldseek 3Di:
DPPPQQDKDKDFPVQDPVRDDDQLCACNDDDPSHNKPGKMFIDNQDPLFAWKKKWKWQQCPPDDPDDTDIWTFWIKFRQGSPDGIAHIRNWPCLVVVPDNSVRMFIAQTPVRDTTGHHYDHPDPDTDMDMDMDRDSDHPPPPDPVNVVVVCVVPDPDDDDDDDDD/DPPPQQDKDKDFPVQDPVRDDDQLCACNDDDPSHNKPGKMFIDNQDPLFAWKKKWKWQQCPPDDDDDTDIWTFWIKFRQGSPDGIAHIRNWPCLVVVPDNSVRMFIAQTPVRDTTGHHYDHPDPDTDMDMDMDRDSDHPPPPDPVNVVVVCVVPDPDDDDDDDDD

Solvent-accessible surface area (backbone atoms only — not comparable to full-atom values): 17245 Å² total; per-residue (Å²): 123,78,50,84,86,55,42,51,39,42,49,31,89,75,40,53,96,81,24,40,52,58,53,37,37,14,57,70,24,57,85,92,42,39,37,31,30,70,37,37,35,49,42,49,74,61,86,72,44,56,12,29,35,38,41,28,25,33,62,44,21,74,44,78,97,53,78,73,48,62,39,44,22,28,17,38,36,39,31,51,59,83,57,52,58,44,58,64,48,42,56,88,36,43,80,76,60,32,79,86,38,53,63,40,41,61,10,31,17,74,85,65,42,66,23,53,48,30,71,71,63,91,60,80,62,41,39,34,42,38,38,39,33,36,18,62,46,76,68,58,68,34,18,61,70,51,45,59,58,68,43,61,94,32,65,77,45,71,20,64,37,72,31,32,57,123,80,51,84,85,56,43,52,40,43,47,31,90,77,40,53,96,81,22,41,52,57,52,37,36,14,57,71,24,58,84,92,42,39,37,31,31,70,37,37,35,49,43,50,73,60,86,74,44,56,11,29,35,38,43,28,26,34,62,45,21,72,43,80,97,51,79,74,48,63,37,45,20,28,17,38,37,40,32,51,58,86,57,53,59,44,57,65,47,43,56,86,36,46,79,75,61,32,80,88,37,53,65,40,41,60,11,32,16,72,85,65,42,66,23,54,50,30,70,71,64,91,60,79,60,40,39,34,40,38,38,38,34,34,18,64,46,75,68,59,67,34,19,61,68,50,45,59,59,68,43,60,97,31,67,77,47,72,19,64,39,72,30,32,58

Nearest PDB structures (foldseek):
  3n08-assembly1_B  TM=7.886E-01  e=2.408E-08  Chlamydia trachomatis D/UW-3/CX
  1fjj-assembly1_A-2  TM=7.257E-01  e=1.243E-08  Escherichia coli
  1vi3-assembly1_A  TM=7.237E-01  e=3.252E-08  Escherichia coli
  1fux-assembly1_B  TM=7.288E-01  e=3.667E-08  Escherichia coli
  2iqx-assembly2_B  TM=5.528E-01  e=4.418E-02  Rattus norvegicus